Protein AF-A0A951XZI3-F1 (afdb_monomer)

pLDDT: mean 74.07, std 14.9, range [40.25, 94.81]

Structure (mmCIF, N/CA/C/O backbone):
data_AF-A0A951XZI3-F1
#
_entry.id   AF-A0A951XZI3-F1
#
loop_
_atom_site.group_PDB
_atom_site.id
_atom_site.type_symbol
_atom_site.label_atom_id
_atom_site.label_alt_id
_atom_site.label_comp_id
_atom_site.label_asym_id
_atom_site.label_entity_id
_atom_site.label_seq_id
_atom_site.pdbx_PDB_ins_code
_atom_site.Cartn_x
_atom_site.Cartn_y
_atom_site.Cartn_z
_atom_site.occupancy
_atom_site.B_iso_or_equiv
_atom_site.auth_seq_id
_atom_site.auth_comp_id
_atom_site.auth_asym_id
_atom_site.auth_atom_id
_atom_site.pdbx_PDB_model_num
ATOM 1 N N . MET A 1 1 ? -1.308 -2.826 19.593 1.00 83.50 1 MET A N 1
ATOM 2 C CA . MET A 1 1 ? -2.013 -2.756 18.298 1.00 83.50 1 MET A CA 1
ATOM 3 C C . MET A 1 1 ? -1.359 -3.726 17.324 1.00 83.50 1 MET A C 1
ATOM 5 O O . MET A 1 1 ? -0.269 -4.219 17.604 1.00 83.50 1 MET A O 1
ATOM 9 N N . ARG A 1 2 ? -2.000 -4.007 16.196 1.00 86.62 2 ARG A N 1
ATOM 10 C CA . ARG A 1 2 ? -1.452 -4.757 15.066 1.00 86.62 2 ARG A CA 1
ATOM 11 C C . ARG A 1 2 ? -1.590 -3.899 13.815 1.00 86.62 2 ARG A C 1
ATOM 13 O O . ARG A 1 2 ? -2.646 -3.313 13.591 1.00 86.62 2 ARG A O 1
ATOM 20 N N . LEU A 1 3 ? -0.512 -3.804 13.051 1.00 86.88 3 LEU A N 1
ATOM 21 C CA . LEU A 1 3 ? -0.461 -3.132 11.763 1.00 86.88 3 LEU A CA 1
ATOM 22 C C . LEU A 1 3 ? -0.507 -4.195 10.667 1.00 86.88 3 LEU A C 1
ATOM 24 O O . LEU A 1 3 ? 0.380 -5.046 10.615 1.00 86.88 3 LEU A O 1
ATOM 28 N N . ASP A 1 4 ? -1.498 -4.094 9.790 1.00 91.25 4 ASP A N 1
ATOM 29 C CA . ASP A 1 4 ? -1.592 -4.848 8.544 1.00 91.25 4 ASP A CA 1
ATOM 30 C C . ASP A 1 4 ? -1.542 -3.859 7.373 1.00 91.25 4 ASP A C 1
ATOM 32 O O . ASP A 1 4 ? -2.446 -3.043 7.179 1.00 91.25 4 ASP A O 1
ATOM 36 N N . LEU A 1 5 ? -0.445 -3.897 6.626 1.00 88.94 5 LEU A N 1
ATOM 37 C CA . LEU A 1 5 ? -0.183 -3.045 5.477 1.00 88.9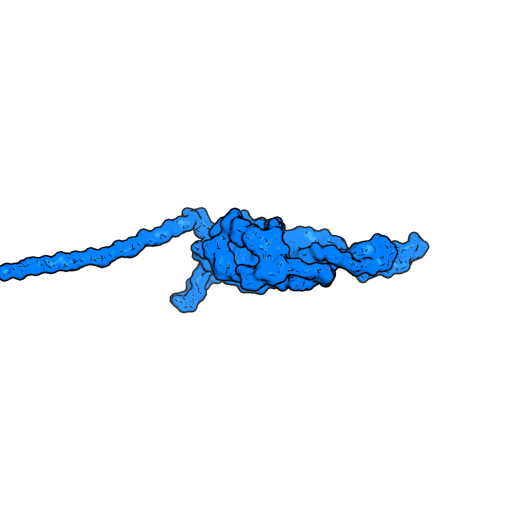4 5 LEU A CA 1
ATOM 38 C C . LEU A 1 5 ? 0.089 -3.911 4.254 1.00 88.94 5 LEU A C 1
ATOM 40 O O . LEU A 1 5 ? 0.842 -4.882 4.312 1.00 88.94 5 LEU A O 1
ATOM 44 N N . SER A 1 6 ? -0.483 -3.525 3.121 1.00 90.81 6 SER A N 1
ATOM 45 C CA . SER A 1 6 ? -0.252 -4.192 1.841 1.00 90.81 6 SER A CA 1
ATOM 46 C C . SER A 1 6 ? -0.161 -3.181 0.712 1.00 90.81 6 SER A C 1
ATOM 48 O O . SER A 1 6 ? -0.929 -2.221 0.686 1.00 90.81 6 SER A O 1
ATOM 50 N N . ILE A 1 7 ? 0.744 -3.417 -0.230 1.00 88.69 7 ILE A N 1
ATOM 51 C CA . ILE A 1 7 ? 0.962 -2.568 -1.400 1.00 88.69 7 ILE A CA 1
ATOM 52 C C . ILE A 1 7 ? 0.811 -3.432 -2.644 1.00 88.69 7 ILE A C 1
ATOM 54 O O . ILE A 1 7 ? 1.526 -4.424 -2.795 1.00 88.69 7 ILE A O 1
ATOM 58 N N . HIS A 1 8 ? -0.088 -3.027 -3.534 1.00 90.50 8 HIS A N 1
ATOM 59 C CA . HIS A 1 8 ? -0.366 -3.700 -4.799 1.00 90.50 8 HIS A CA 1
ATOM 60 C C . HIS A 1 8 ? 0.029 -2.801 -5.966 1.00 90.50 8 HIS A C 1
ATOM 62 O O . HIS A 1 8 ? -0.149 -1.587 -5.890 1.00 90.50 8 HIS A O 1
ATOM 68 N N . SER A 1 9 ? 0.522 -3.391 -7.050 1.00 88.25 9 SER A N 1
ATOM 69 C CA . SER A 1 9 ? 0.521 -2.754 -8.366 1.00 88.25 9 SER A CA 1
ATOM 70 C C . SER A 1 9 ? -0.677 -3.243 -9.164 1.00 88.25 9 SER A C 1
ATOM 72 O O . SER A 1 9 ? -0.929 -4.448 -9.208 1.00 88.25 9 SER A O 1
ATOM 74 N N . VAL A 1 10 ? -1.364 -2.322 -9.827 1.00 90.75 10 VAL A N 1
ATOM 75 C CA . VAL A 1 10 ? -2.480 -2.612 -10.724 1.00 90.75 10 VAL A CA 1
ATOM 76 C C . VAL A 1 10 ? -2.173 -2.016 -12.085 1.00 90.75 10 VAL A C 1
ATOM 78 O O . VAL A 1 10 ? -2.014 -0.804 -12.214 1.00 90.75 10 VAL A O 1
ATOM 81 N N . GLU A 1 11 ? -2.088 -2.866 -13.098 1.00 89.94 11 GLU A N 1
ATOM 82 C CA . GLU A 1 11 ? -2.019 -2.445 -14.492 1.00 89.94 11 GLU A CA 1
ATOM 83 C C . GLU A 1 11 ? -3.424 -2.072 -14.965 1.00 89.94 11 GLU A C 1
ATOM 85 O O . GLU A 1 11 ? -4.311 -2.920 -15.069 1.00 89.94 11 GLU A O 1
ATOM 90 N N . LEU A 1 12 ? -3.632 -0.785 -15.220 1.00 87.62 12 LEU A N 1
ATOM 91 C CA . LEU A 1 12 ? -4.909 -0.196 -15.584 1.00 87.62 12 LEU A CA 1
ATOM 92 C C . LEU A 1 12 ? -4.978 0.054 -17.088 1.00 87.62 12 LEU A C 1
ATOM 94 O O . LEU A 1 12 ? -4.082 0.658 -17.680 1.00 87.62 12 LEU A O 1
ATOM 98 N N . SER A 1 13 ? -6.105 -0.340 -17.679 1.00 84.75 13 SER A N 1
ATOM 99 C CA . SER A 1 13 ? -6.508 0.167 -18.991 1.00 84.75 13 SER A CA 1
ATOM 100 C C . SER A 1 13 ? -6.863 1.661 -18.901 1.00 84.75 13 SER A C 1
ATOM 102 O O . SER A 1 13 ? -7.256 2.117 -17.819 1.00 84.75 13 SER A O 1
ATOM 104 N N . PRO A 1 14 ? -6.822 2.423 -20.010 1.00 80.44 14 PRO A N 1
ATOM 105 C CA . PRO A 1 14 ? -7.218 3.833 -20.012 1.00 80.44 14 PRO A CA 1
ATOM 106 C C . PRO A 1 14 ? -8.625 4.068 -19.441 1.00 80.44 14 PRO A C 1
ATOM 108 O O . PRO A 1 14 ? -8.852 5.028 -18.708 1.00 80.44 14 PRO A O 1
ATOM 111 N N . GLU A 1 15 ? -9.563 3.155 -19.708 1.00 82.94 15 GLU A N 1
ATOM 112 C CA . GLU A 1 15 ? -10.936 3.227 -19.196 1.00 82.94 15 GLU A CA 1
ATOM 113 C C . GLU A 1 15 ? -11.032 2.952 -17.689 1.00 82.94 15 GLU A C 1
ATOM 115 O O . GLU A 1 15 ? -11.924 3.469 -17.013 1.00 82.94 15 GLU A O 1
ATOM 120 N N . SER A 1 16 ? -10.134 2.125 -17.149 1.00 86.25 16 SER A N 1
ATOM 121 C CA . SER A 1 16 ? -10.102 1.767 -15.726 1.00 86.25 16 SER A CA 1
ATOM 122 C C . SER A 1 16 ? -9.493 2.861 -14.854 1.00 86.25 16 SER A C 1
ATOM 124 O O . SER A 1 16 ? -9.834 2.948 -13.676 1.00 86.25 16 SER A O 1
ATOM 126 N N . VAL A 1 17 ? -8.631 3.719 -15.414 1.00 83.88 17 VAL A N 1
ATOM 127 C CA . VAL A 1 17 ? -8.022 4.845 -14.680 1.00 83.88 17 VAL A CA 1
ATOM 128 C C . VAL A 1 17 ? -9.086 5.786 -14.116 1.00 83.88 17 VAL A C 1
ATOM 130 O O . VAL A 1 17 ? -8.930 6.282 -13.010 1.00 83.88 17 VAL A O 1
ATOM 133 N N . LEU A 1 18 ? -10.198 5.987 -14.826 1.00 84.69 18 LEU A N 1
ATOM 134 C CA . LEU A 1 18 ? -11.298 6.838 -14.356 1.00 84.69 18 LEU A CA 1
ATOM 135 C C . LEU A 1 18 ? -12.205 6.152 -13.322 1.00 84.69 18 LEU A C 1
ATOM 137 O O . LEU A 1 18 ? -13.042 6.812 -12.712 1.00 84.69 18 LEU A O 1
ATOM 141 N N . LYS A 1 19 ? -12.073 4.832 -13.148 1.00 87.62 19 LYS A N 1
ATOM 142 C CA . LYS A 1 19 ? -12.898 4.021 -12.237 1.00 87.62 19 LYS A CA 1
ATOM 143 C C . LYS A 1 19 ? -12.218 3.774 -10.893 1.00 87.62 19 LYS A C 1
ATOM 145 O O . LYS A 1 19 ? -12.872 3.282 -9.976 1.00 87.62 19 LYS A O 1
ATOM 150 N N . ILE A 1 20 ? -10.916 4.048 -10.781 1.00 88.00 20 ILE A N 1
ATOM 151 C CA . ILE A 1 20 ? -10.189 3.847 -9.532 1.00 88.00 20 ILE A CA 1
ATOM 152 C C . ILE A 1 20 ? -10.558 4.956 -8.542 1.00 88.00 20 ILE A C 1
ATOM 154 O O . ILE A 1 20 ? -10.375 6.140 -8.812 1.00 88.00 20 ILE A O 1
ATOM 158 N N . ASP A 1 21 ? -11.091 4.561 -7.391 1.00 90.62 21 ASP A N 1
ATOM 159 C CA . ASP A 1 21 ? -11.571 5.478 -6.363 1.00 90.62 21 ASP A CA 1
ATOM 160 C C . ASP A 1 21 ? -11.124 4.999 -4.977 1.00 90.62 21 ASP A C 1
ATOM 162 O O . ASP A 1 21 ? -11.389 3.862 -4.577 1.00 90.62 21 ASP A O 1
ATOM 166 N N . ALA A 1 22 ? -10.423 5.866 -4.244 1.00 89.06 22 ALA A N 1
ATOM 167 C CA . ALA A 1 22 ? -9.868 5.526 -2.937 1.00 8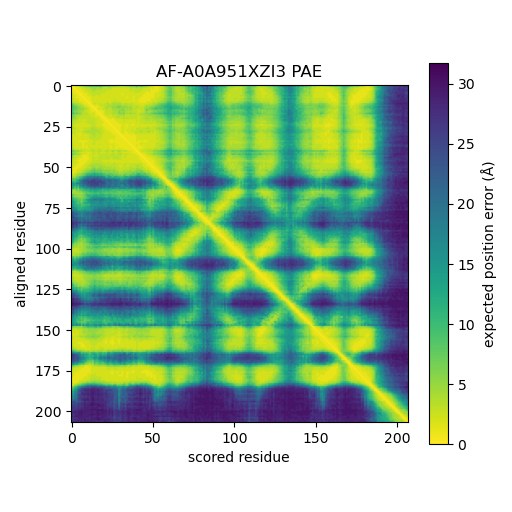9.06 22 ALA A CA 1
ATOM 168 C C . ALA A 1 22 ? -10.966 5.250 -1.904 1.00 89.06 22 ALA A C 1
ATOM 170 O O . ALA A 1 22 ? -10.780 4.387 -1.045 1.00 89.06 22 ALA A O 1
ATOM 171 N N . GLU A 1 23 ? -12.102 5.946 -1.982 1.00 91.25 23 GLU A N 1
ATOM 172 C CA . GLU A 1 23 ? -13.206 5.786 -1.034 1.00 91.25 23 GLU A CA 1
ATOM 173 C C . GLU A 1 23 ? -13.888 4.421 -1.211 1.00 91.25 23 GLU A C 1
ATOM 175 O O . GLU A 1 23 ? -13.987 3.638 -0.260 1.00 91.25 23 GLU A O 1
ATOM 180 N N . SER A 1 24 ? -14.240 4.076 -2.450 1.00 91.94 24 SER A N 1
ATOM 181 C CA . SER A 1 24 ? -14.813 2.776 -2.812 1.00 91.94 24 SER A CA 1
ATOM 182 C C . SER A 1 24 ? -13.878 1.610 -2.484 1.00 91.94 24 SER A C 1
ATOM 184 O O . SER A 1 24 ? -14.330 0.571 -1.995 1.00 91.94 24 SER A O 1
ATOM 186 N N . LEU A 1 25 ? -12.569 1.767 -2.723 1.00 92.94 25 LEU A N 1
ATOM 187 C CA . LEU A 1 25 ? -11.578 0.758 -2.344 1.00 92.94 25 LEU A CA 1
ATOM 188 C C . LEU A 1 25 ? -11.440 0.648 -0.823 1.00 92.94 25 LEU A C 1
ATOM 190 O O . LEU A 1 25 ? -11.371 -0.464 -0.303 1.00 92.94 25 LEU A O 1
ATOM 194 N N . THR A 1 26 ? -11.465 1.771 -0.099 1.00 92.88 26 THR A N 1
ATOM 195 C CA . THR A 1 26 ? -11.396 1.782 1.369 1.00 92.88 26 THR A CA 1
ATOM 196 C C . THR A 1 26 ? -12.540 0.970 1.976 1.00 92.88 26 THR A C 1
ATOM 198 O O . THR A 1 26 ? -12.298 0.118 2.835 1.00 92.88 26 THR A O 1
ATOM 201 N N . ALA A 1 27 ? -13.763 1.124 1.460 1.00 92.31 27 ALA A N 1
ATOM 202 C CA . ALA A 1 27 ? -14.930 0.363 1.909 1.00 92.31 27 ALA A CA 1
ATOM 203 C C . ALA A 1 27 ? -14.796 -1.165 1.722 1.00 92.31 27 ALA A C 1
ATOM 205 O O . ALA A 1 27 ? -15.476 -1.929 2.407 1.00 92.31 27 ALA A O 1
ATOM 206 N N . ARG A 1 28 ? -13.913 -1.620 0.822 1.00 92.12 28 ARG A N 1
ATOM 207 C CA . ARG A 1 28 ? -13.678 -3.034 0.479 1.00 92.12 28 ARG A CA 1
ATOM 208 C C . ARG A 1 28 ? -12.244 -3.473 0.777 1.00 92.12 28 ARG A C 1
ATOM 210 O O . ARG A 1 28 ? -11.658 -4.246 0.028 1.00 92.12 28 ARG A O 1
ATOM 217 N N . SER A 1 29 ? -11.660 -2.947 1.850 1.00 92.94 29 SER A N 1
ATOM 218 C CA . SER A 1 29 ? -10.253 -3.180 2.187 1.00 92.94 29 SER A CA 1
ATOM 219 C C . SER A 1 29 ? -10.048 -3.613 3.636 1.00 92.94 29 SER A C 1
ATOM 221 O O . SER A 1 29 ? -8.994 -3.361 4.219 1.00 92.94 29 SER A O 1
ATOM 223 N N . TRP A 1 30 ? -11.014 -4.301 4.252 1.00 92.25 30 TRP A N 1
ATOM 224 C CA . TRP A 1 30 ? -10.805 -4.833 5.602 1.00 92.25 30 TRP A CA 1
ATOM 225 C C . TRP A 1 30 ? -9.799 -5.970 5.622 1.00 92.25 30 TRP A C 1
ATOM 227 O O . TRP A 1 30 ? -9.019 -6.080 6.568 1.00 92.25 30 TRP A O 1
ATOM 237 N N . THR A 1 31 ? -9.742 -6.756 4.551 1.00 92.25 31 THR A N 1
ATOM 238 C CA . THR A 1 31 ? -8.728 -7.793 4.349 1.00 92.25 31 THR A CA 1
ATOM 239 C C . THR A 1 31 ? -7.991 -7.588 3.029 1.00 92.25 31 THR A C 1
ATOM 241 O O . THR A 1 31 ? -8.475 -6.902 2.130 1.00 92.25 31 THR A O 1
ATOM 244 N N . VAL A 1 32 ? -6.810 -8.200 2.901 1.00 91.56 32 VAL A N 1
ATOM 245 C CA . VAL A 1 32 ? -6.068 -8.218 1.627 1.00 91.56 32 VAL A CA 1
ATOM 246 C C . VAL A 1 32 ? -6.902 -8.885 0.529 1.00 91.56 32 VAL A C 1
ATOM 248 O O . VAL A 1 32 ? -6.996 -8.348 -0.562 1.00 91.56 32 VAL A O 1
ATOM 251 N N . ALA A 1 33 ? -7.590 -9.987 0.844 1.00 92.81 33 ALA A N 1
ATOM 252 C CA . ALA A 1 33 ? -8.415 -10.713 -0.122 1.00 92.81 33 ALA A CA 1
ATOM 253 C C . ALA A 1 33 ? -9.610 -9.889 -0.640 1.00 92.81 33 ALA A C 1
ATOM 255 O O . ALA A 1 33 ? -9.956 -9.972 -1.817 1.00 92.81 33 ALA A O 1
ATOM 256 N N . GLU A 1 34 ? -10.242 -9.083 0.218 1.00 94.12 34 GLU A N 1
ATOM 257 C CA . GLU A 1 34 ? -11.307 -8.165 -0.210 1.00 94.12 34 GLU A CA 1
ATOM 258 C C . GLU A 1 34 ? -10.782 -7.077 -1.143 1.00 94.12 34 GLU A C 1
ATOM 260 O O . GLU A 1 34 ? -11.426 -6.777 -2.153 1.00 94.12 34 GLU A O 1
ATOM 265 N N . LEU A 1 35 ? -9.603 -6.531 -0.826 1.00 94.81 35 LEU A N 1
ATOM 266 C CA . LEU A 1 35 ? -8.955 -5.537 -1.667 1.00 94.81 35 LEU A CA 1
ATOM 267 C C . LEU A 1 35 ? -8.562 -6.145 -3.016 1.00 94.81 35 LEU A C 1
ATOM 269 O O . LEU A 1 35 ? -8.889 -5.563 -4.044 1.00 94.81 35 LEU A O 1
ATOM 273 N N . ASP A 1 36 ? -7.947 -7.329 -3.032 1.00 94.12 36 ASP A N 1
ATOM 274 C CA . ASP A 1 36 ? -7.605 -8.055 -4.262 1.00 94.12 36 ASP A CA 1
ATOM 275 C C . ASP A 1 36 ? -8.840 -8.258 -5.147 1.00 94.12 36 ASP A C 1
ATOM 277 O O . ASP A 1 36 ? -8.810 -7.982 -6.347 1.00 94.12 36 ASP A O 1
ATOM 281 N N . ALA A 1 37 ? -9.966 -8.665 -4.554 1.00 93.81 37 ALA A N 1
ATOM 282 C CA . ALA A 1 37 ? -11.224 -8.825 -5.277 1.00 93.81 37 ALA A CA 1
ATOM 283 C C . ALA A 1 37 ? -11.784 -7.494 -5.813 1.00 93.81 37 ALA A C 1
ATOM 285 O O . ALA A 1 37 ? -12.451 -7.480 -6.850 1.00 93.81 37 ALA A O 1
ATOM 286 N N . ALA A 1 38 ? -11.548 -6.375 -5.124 1.00 93.00 38 ALA A N 1
ATOM 287 C CA . ALA A 1 38 ? -11.924 -5.049 -5.607 1.00 93.00 38 ALA A CA 1
ATOM 288 C C . ALA A 1 38 ? -11.015 -4.576 -6.758 1.00 93.00 38 ALA A C 1
ATOM 290 O O . ALA A 1 38 ? -11.513 -4.005 -7.729 1.00 93.00 38 ALA A O 1
ATOM 291 N N . LEU A 1 39 ? -9.710 -4.856 -6.686 1.00 94.19 39 LEU A N 1
ATOM 292 C CA . LEU A 1 39 ? -8.719 -4.467 -7.696 1.00 94.19 39 LEU A CA 1
ATOM 293 C C . LEU A 1 39 ? -8.785 -5.326 -8.966 1.00 94.19 39 LEU A C 1
ATOM 295 O O . LEU A 1 39 ? -8.587 -4.803 -10.062 1.00 94.19 39 LEU A O 1
ATOM 299 N N . ALA A 1 40 ? -9.150 -6.605 -8.850 1.00 90.62 40 ALA A N 1
ATOM 300 C CA . ALA A 1 40 ? -9.293 -7.515 -9.988 1.00 90.62 40 ALA A CA 1
ATOM 301 C C . ALA A 1 40 ? -10.310 -7.026 -11.039 1.00 90.62 40 ALA A C 1
ATOM 303 O O . ALA A 1 40 ? -10.186 -7.350 -12.217 1.00 90.62 40 ALA A O 1
ATOM 304 N N . GLY A 1 41 ? -11.303 -6.222 -10.635 1.00 86.44 41 GLY A N 1
ATOM 305 C CA . GLY A 1 41 ? -12.263 -5.601 -11.553 1.00 86.44 41 GLY A CA 1
ATOM 306 C C . GLY A 1 41 ? -11.713 -4.401 -12.335 1.00 86.44 41 GLY A C 1
ATOM 307 O O . GLY A 1 41 ? -12.366 -3.931 -13.265 1.00 86.44 41 GLY A O 1
ATOM 308 N N . LEU A 1 42 ? -10.537 -3.891 -11.961 1.00 89.88 42 LEU A N 1
ATOM 309 C CA . LEU A 1 42 ? -9.908 -2.716 -12.568 1.00 89.88 42 LEU A CA 1
ATOM 310 C C . LEU A 1 42 ? -8.790 -3.096 -13.544 1.00 89.88 42 LEU A C 1
ATOM 312 O O . LEU A 1 42 ? -8.602 -2.401 -14.546 1.00 89.88 42 LEU A O 1
ATOM 316 N N . GLY A 1 43 ? -8.071 -4.189 -13.277 1.00 88.88 43 GLY A N 1
ATOM 317 C CA . GLY A 1 43 ? -6.976 -4.648 -14.124 1.00 88.88 43 GLY A CA 1
ATOM 318 C C . GLY A 1 43 ? -6.131 -5.767 -13.515 1.00 88.88 43 GLY A C 1
ATOM 319 O O . GLY A 1 43 ? -6.503 -6.383 -12.513 1.00 88.88 43 GLY A O 1
ATOM 320 N N . SER A 1 44 ? -4.980 -6.038 -14.138 1.00 90.25 44 SER A N 1
ATOM 321 C CA . SER A 1 44 ? -4.045 -7.064 -13.660 1.00 90.25 44 SER A CA 1
ATOM 322 C C . SER A 1 44 ? -3.385 -6.592 -12.368 1.00 90.25 44 SER A C 1
ATOM 324 O O . SER A 1 44 ? -2.764 -5.530 -12.341 1.00 90.25 44 SER A O 1
ATOM 326 N N . THR A 1 45 ? -3.545 -7.357 -11.290 1.00 91.75 45 THR A N 1
ATOM 327 C CA . THR A 1 45 ? -3.113 -6.968 -9.942 1.00 91.75 45 THR A CA 1
ATOM 328 C C . THR A 1 45 ? -1.988 -7.875 -9.456 1.00 91.75 45 THR A C 1
ATOM 330 O O . THR A 1 45 ? -2.053 -9.093 -9.616 1.00 91.75 45 THR A O 1
ATOM 333 N N . ALA A 1 46 ? -0.973 -7.287 -8.822 1.00 89.12 46 ALA A N 1
ATOM 334 C CA . ALA A 1 46 ? 0.098 -8.013 -8.149 1.00 89.12 46 ALA A CA 1
ATOM 335 C C . ALA A 1 46 ? 0.374 -7.419 -6.761 1.00 89.12 46 ALA A C 1
ATOM 337 O O . ALA A 1 46 ? 0.587 -6.214 -6.620 1.00 89.12 46 ALA A O 1
ATOM 338 N N . LEU A 1 47 ? 0.407 -8.273 -5.734 1.00 88.94 47 LEU A N 1
ATOM 339 C CA . LEU A 1 47 ? 0.858 -7.904 -4.393 1.00 88.94 47 LEU A CA 1
ATOM 340 C C . LEU A 1 47 ? 2.382 -7.741 -4.406 1.00 88.94 47 LEU A C 1
ATOM 342 O O . LEU A 1 47 ? 3.115 -8.701 -4.638 1.00 88.94 47 LEU A O 1
ATOM 346 N N . LEU A 1 48 ? 2.855 -6.527 -4.133 1.00 83.00 48 LEU A N 1
ATOM 347 C CA . LEU A 1 48 ? 4.281 -6.213 -4.095 1.00 83.00 48 LEU A CA 1
ATOM 348 C C . LEU A 1 48 ? 4.863 -6.416 -2.698 1.00 83.00 48 LEU A C 1
ATOM 350 O O . LEU A 1 48 ? 5.933 -7.000 -2.541 1.00 83.00 48 LEU A O 1
ATOM 354 N N . TYR A 1 49 ? 4.157 -5.918 -1.681 1.00 81.88 49 TYR A N 1
ATOM 355 C CA . TYR A 1 49 ? 4.645 -5.913 -0.306 1.00 81.88 49 TYR A CA 1
ATOM 356 C C . TYR A 1 49 ? 3.514 -6.138 0.681 1.00 81.88 49 TYR A C 1
ATOM 358 O O . TYR A 1 49 ? 2.419 -5.602 0.515 1.00 81.88 49 TYR A O 1
ATOM 366 N N . ARG A 1 50 ? 3.811 -6.880 1.749 1.00 87.19 50 ARG A N 1
ATOM 367 C CA . ARG A 1 50 ? 2.918 -7.062 2.889 1.00 87.19 50 ARG A CA 1
ATOM 368 C C . ARG A 1 50 ? 3.699 -6.961 4.191 1.00 87.19 50 ARG A C 1
ATOM 370 O O . ARG A 1 50 ? 4.774 -7.540 4.327 1.00 87.19 50 ARG A O 1
ATOM 377 N N . VAL A 1 51 ? 3.132 -6.236 5.139 1.00 84.12 51 VAL A N 1
ATOM 378 C CA . VAL A 1 51 ? 3.630 -6.065 6.496 1.00 84.12 51 VAL A CA 1
ATOM 379 C C . VAL A 1 51 ? 2.506 -6.438 7.434 1.00 84.12 51 VAL A C 1
ATOM 381 O O . VAL A 1 51 ? 1.431 -5.858 7.372 1.00 84.12 51 VAL A O 1
ATOM 384 N N . ASP A 1 52 ? 2.769 -7.389 8.313 1.00 87.44 52 ASP A N 1
ATOM 385 C CA . ASP A 1 52 ? 1.826 -7.809 9.334 1.00 87.44 52 ASP A CA 1
ATOM 386 C C . ASP A 1 52 ? 2.596 -7.964 10.643 1.00 87.44 52 ASP A C 1
ATOM 388 O O . ASP A 1 52 ? 3.318 -8.944 10.839 1.00 87.44 52 ASP A O 1
ATOM 392 N N . GLN A 1 53 ? 2.541 -6.937 11.490 1.00 82.50 53 GLN A N 1
ATOM 393 C CA . GLN A 1 53 ? 3.365 -6.888 12.694 1.00 82.50 53 GLN A CA 1
ATOM 394 C C . GLN A 1 53 ? 2.658 -6.215 13.873 1.00 82.50 53 GLN A C 1
ATOM 396 O O . GLN A 1 53 ? 1.836 -5.310 13.687 1.00 82.50 53 GLN A O 1
ATOM 401 N N . PRO A 1 54 ? 2.979 -6.623 15.113 1.00 81.06 54 PRO A N 1
ATOM 402 C CA . PRO A 1 54 ? 2.530 -5.899 16.290 1.00 81.06 54 PRO A CA 1
ATOM 403 C C . PRO A 1 54 ? 3.099 -4.476 16.283 1.00 81.06 54 PRO A C 1
ATOM 405 O O . PRO A 1 54 ? 4.280 -4.257 16.022 1.00 81.06 54 PRO A O 1
ATOM 408 N N . LEU A 1 55 ? 2.247 -3.507 16.606 1.00 76.75 55 LEU A N 1
ATOM 409 C CA . LEU A 1 55 ? 2.589 -2.097 16.719 1.00 76.75 55 LEU A CA 1
ATOM 410 C C . LEU A 1 55 ? 2.339 -1.628 18.155 1.00 76.75 55 LEU A C 1
ATOM 412 O O . LEU A 1 55 ? 1.236 -1.771 18.698 1.00 76.75 55 LEU A O 1
ATOM 416 N N . GLN A 1 56 ? 3.372 -1.060 18.771 1.00 72.56 56 GLN A N 1
ATOM 417 C CA . GLN A 1 56 ? 3.265 -0.386 20.062 1.00 72.56 56 GLN A CA 1
ATOM 418 C C . GLN A 1 56 ? 3.126 1.117 19.820 1.00 72.56 56 GLN A C 1
ATOM 420 O O . GLN A 1 56 ? 4.099 1.785 19.477 1.00 72.56 56 GLN A O 1
ATOM 425 N N . LEU A 1 57 ? 1.914 1.642 19.997 1.00 69.44 57 LEU A N 1
ATOM 426 C CA . LEU A 1 57 ? 1.673 3.081 20.053 1.00 69.44 57 LEU A CA 1
ATOM 427 C C . LEU A 1 57 ? 1.964 3.517 21.496 1.00 69.44 57 LEU A C 1
ATOM 429 O O . LEU A 1 57 ? 1.108 3.398 22.366 1.00 69.44 57 LEU A O 1
ATOM 433 N N . VAL A 1 58 ? 3.201 3.913 21.792 1.00 64.62 58 VAL A N 1
ATOM 434 C CA . VAL A 1 58 ? 3.540 4.490 23.103 1.00 64.62 58 VAL A CA 1
ATOM 435 C C . VAL A 1 58 ? 3.478 6.001 22.962 1.00 64.62 58 VAL A C 1
ATOM 437 O O . VAL A 1 58 ? 4.247 6.555 22.187 1.00 64.62 58 VAL A O 1
ATOM 440 N N . GLY A 1 59 ? 2.569 6.654 23.684 1.00 54.78 59 GLY A N 1
ATOM 441 C CA . GLY A 1 59 ? 2.499 8.111 23.746 1.00 54.78 59 GLY A CA 1
ATOM 442 C C . GLY A 1 59 ? 3.500 8.703 24.721 1.00 54.78 59 GLY A C 1
ATOM 443 O O . GLY A 1 59 ? 3.532 8.309 25.883 1.00 54.78 59 GLY A O 1
ATOM 444 N N . GLY A 1 60 ? 4.305 9.658 24.255 1.00 55.09 60 GLY A N 1
ATOM 445 C CA . GLY A 1 60 ? 5.217 10.443 25.088 1.00 55.09 60 GLY A CA 1
ATOM 446 C C . GLY A 1 60 ? 6.554 10.743 24.402 1.00 55.09 60 GLY A C 1
ATOM 447 O O . GLY A 1 60 ? 6.778 10.317 23.266 1.00 55.09 60 GLY A O 1
ATOM 448 N N . PRO A 1 61 ? 7.470 11.467 25.073 1.00 43.81 61 PRO A N 1
ATOM 449 C CA . PRO A 1 61 ? 8.854 11.616 24.626 1.00 43.81 61 PRO A CA 1
ATOM 450 C C . PRO A 1 61 ? 9.518 10.228 24.592 1.00 43.81 61 PRO A C 1
ATOM 452 O O . PRO A 1 61 ? 9.957 9.704 25.611 1.00 43.81 61 PRO A O 1
ATOM 455 N N . GLY A 1 62 ? 9.496 9.592 23.419 1.00 49.09 62 GLY A N 1
ATOM 456 C CA . GLY A 1 62 ? 9.811 8.171 23.242 1.00 49.09 62 GLY A CA 1
ATOM 457 C C . GLY A 1 62 ? 8.890 7.421 22.272 1.00 49.09 62 GLY A C 1
ATOM 458 O O . GLY A 1 62 ? 9.157 6.245 22.013 1.00 49.09 62 GLY A O 1
ATOM 459 N N . SER A 1 63 ? 7.851 8.072 21.719 1.00 60.06 63 SER A N 1
ATOM 460 C CA . SER A 1 63 ? 7.039 7.536 20.615 1.00 60.06 63 SER A CA 1
ATOM 461 C C . SER A 1 63 ? 7.939 6.947 19.534 1.00 60.06 63 SER A C 1
ATOM 463 O O . SER A 1 63 ? 8.704 7.658 18.878 1.00 60.06 63 SER A O 1
ATOM 465 N N . ARG A 1 64 ? 7.870 5.625 19.359 1.00 65.19 64 ARG A N 1
ATOM 466 C CA . ARG A 1 64 ? 8.694 4.928 18.376 1.00 65.19 64 ARG A CA 1
ATOM 467 C C . ARG A 1 64 ? 8.047 5.045 17.009 1.00 65.19 64 ARG A C 1
ATOM 469 O O . ARG A 1 64 ? 6.995 4.467 16.757 1.00 65.19 64 ARG A O 1
ATOM 476 N N . VAL A 1 65 ? 8.718 5.773 16.129 1.00 74.06 65 VAL A N 1
ATOM 477 C CA . VAL A 1 65 ? 8.467 5.707 14.695 1.00 74.06 65 VAL A CA 1
ATOM 478 C C . VAL A 1 65 ? 8.885 4.321 14.212 1.00 74.06 65 VAL A C 1
ATOM 480 O O . VAL A 1 65 ? 10.029 3.901 14.406 1.00 74.06 65 VAL A O 1
ATOM 483 N N . LEU A 1 66 ? 7.956 3.597 13.599 1.00 77.00 66 LEU A N 1
ATOM 484 C CA . LEU A 1 66 ? 8.253 2.336 12.939 1.00 77.00 66 LEU A CA 1
ATOM 485 C C . LEU A 1 66 ? 8.809 2.647 11.551 1.00 77.00 66 LEU A C 1
ATOM 487 O O . LEU A 1 66 ? 8.084 3.125 10.683 1.00 77.00 66 LEU A O 1
ATOM 491 N N . ASN A 1 67 ? 10.086 2.349 11.334 1.00 79.88 67 ASN A N 1
ATOM 492 C CA . ASN A 1 67 ? 10.682 2.451 10.009 1.00 79.88 67 ASN A CA 1
ATOM 493 C C . ASN A 1 67 ? 10.366 1.182 9.214 1.00 79.88 67 ASN A C 1
ATOM 495 O O . ASN A 1 67 ? 10.762 0.081 9.599 1.00 79.88 67 ASN A O 1
ATOM 499 N N . VAL A 1 68 ? 9.660 1.340 8.099 1.00 74.00 68 VAL A N 1
ATOM 500 C CA . VAL A 1 68 ? 9.416 0.268 7.135 1.00 74.00 68 VAL A CA 1
ATOM 501 C C . VAL A 1 68 ? 10.510 0.340 6.086 1.00 74.00 68 VAL A C 1
ATOM 503 O O . VAL A 1 68 ? 10.812 1.402 5.547 1.00 74.00 68 VAL A O 1
ATOM 506 N N . SER A 1 69 ? 11.154 -0.788 5.818 1.00 77.69 69 SER A N 1
ATOM 507 C CA . SER A 1 69 ? 12.234 -0.839 4.847 1.00 77.69 69 SER A CA 1
ATOM 508 C C . SER A 1 69 ? 12.298 -2.224 4.227 1.00 77.69 69 SER A C 1
ATOM 510 O O . SER A 1 69 ? 12.913 -3.136 4.774 1.00 77.69 69 SER A O 1
ATOM 512 N N . ILE A 1 70 ? 11.635 -2.384 3.089 1.00 69.69 70 ILE A N 1
ATOM 513 C CA . ILE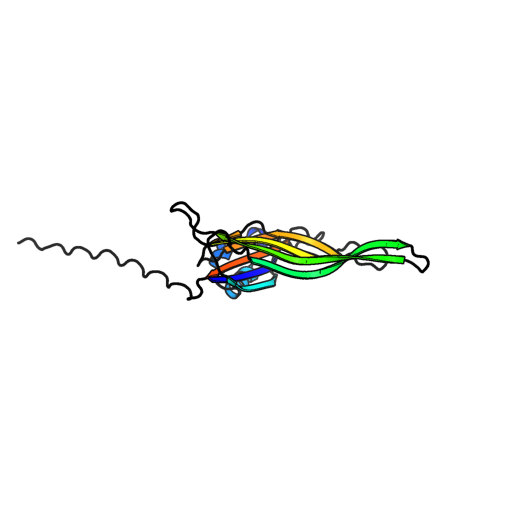 A 1 70 ? 11.484 -3.651 2.380 1.00 69.69 70 ILE A CA 1
ATOM 514 C C . ILE A 1 70 ? 11.934 -3.421 0.953 1.00 69.69 70 ILE A C 1
ATOM 516 O O . ILE A 1 70 ? 11.407 -2.559 0.270 1.00 69.69 70 ILE A O 1
ATOM 520 N N . GLY A 1 71 ? 12.932 -4.158 0.495 1.00 70.81 71 GLY A N 1
ATOM 521 C CA . GLY A 1 71 ? 13.463 -3.940 -0.838 1.00 70.81 71 GLY A CA 1
ATOM 522 C C . GLY A 1 71 ? 14.786 -4.641 -1.047 1.00 70.81 71 GLY A C 1
ATOM 523 O O . GLY A 1 71 ? 15.358 -5.202 -0.113 1.00 70.81 71 GLY A O 1
ATOM 524 N N . SER A 1 72 ? 15.272 -4.567 -2.275 1.00 62.09 72 SER A N 1
ATOM 525 C CA . SER A 1 72 ? 16.541 -5.140 -2.703 1.00 62.09 72 SER A CA 1
ATOM 526 C C . SER A 1 72 ? 17.451 -4.057 -3.262 1.00 62.09 72 SER A C 1
ATOM 528 O O . SER A 1 72 ? 16.999 -3.169 -3.987 1.00 62.09 72 SER A O 1
ATOM 530 N N . ASP A 1 73 ? 18.744 -4.170 -2.981 1.00 69.88 73 ASP A N 1
ATOM 531 C CA . ASP A 1 73 ? 19.760 -3.359 -3.640 1.00 69.88 73 ASP A CA 1
ATOM 532 C C . ASP A 1 73 ? 19.920 -3.827 -5.080 1.00 69.88 73 ASP A C 1
ATOM 534 O O . ASP A 1 73 ? 20.436 -4.916 -5.347 1.00 69.88 73 ASP A O 1
ATOM 538 N N . VAL A 1 74 ? 19.469 -3.004 -6.019 1.00 65.06 74 VAL A N 1
ATOM 539 C CA . VAL A 1 74 ? 19.528 -3.338 -7.435 1.00 65.06 74 VAL A CA 1
ATOM 540 C C . VAL A 1 74 ? 20.674 -2.589 -8.095 1.00 65.06 74 VAL A C 1
ATOM 542 O O . VAL A 1 74 ? 20.769 -1.363 -7.973 1.00 65.06 74 VAL A O 1
ATOM 545 N N . PRO A 1 75 ? 21.568 -3.314 -8.792 1.00 60.53 75 PRO A N 1
ATOM 546 C CA . PRO A 1 75 ? 22.645 -2.687 -9.528 1.00 60.53 75 PRO A CA 1
ATOM 547 C C . PRO A 1 75 ? 22.099 -1.928 -10.741 1.00 60.53 75 PRO A C 1
ATOM 549 O O . PRO A 1 75 ? 21.246 -2.431 -11.475 1.00 60.53 75 PRO A O 1
ATOM 552 N N . PHE A 1 76 ? 22.638 -0.739 -10.982 1.00 63.84 76 PHE A N 1
ATOM 553 C CA . PHE A 1 76 ? 22.429 0.043 -12.193 1.00 63.84 76 PHE A CA 1
ATOM 554 C C . PHE A 1 76 ? 23.767 0.599 -12.690 1.00 63.84 76 PHE A C 1
ATOM 556 O O . PHE A 1 76 ? 24.696 0.843 -11.915 1.00 63.84 76 PHE A O 1
ATOM 563 N N . VAL A 1 77 ? 23.885 0.751 -14.006 1.00 64.06 77 VAL A N 1
ATOM 564 C CA . VAL A 1 77 ? 25.108 1.239 -14.650 1.00 64.06 77 VAL A CA 1
ATOM 565 C C . VAL A 1 77 ? 25.115 2.762 -14.592 1.00 64.06 77 VAL A C 1
ATOM 567 O O . VAL A 1 77 ? 24.179 3.401 -15.065 1.00 64.06 77 VAL A O 1
ATOM 570 N N . VAL A 1 78 ? 26.169 3.339 -14.016 1.00 70.25 78 VAL A N 1
ATOM 571 C CA . VAL A 1 78 ? 26.337 4.802 -13.890 1.00 70.25 78 VAL A CA 1
ATOM 572 C C . VAL A 1 78 ? 27.281 5.351 -14.955 1.00 70.25 78 VAL A C 1
ATOM 574 O O . VAL A 1 78 ? 27.253 6.536 -15.269 1.00 70.25 78 VAL A O 1
ATOM 577 N N . GLY A 1 79 ? 28.098 4.486 -15.551 1.00 62.38 79 GLY A N 1
ATOM 578 C CA . GLY A 1 79 ? 28.970 4.858 -16.651 1.00 62.38 79 GLY A CA 1
ATOM 579 C C . GLY A 1 79 ? 29.852 3.706 -17.100 1.00 62.38 79 GLY A C 1
ATOM 580 O O . GLY A 1 79 ? 29.958 2.670 -16.441 1.00 62.38 79 GLY A O 1
ATOM 581 N N . THR A 1 80 ? 30.507 3.909 -18.233 1.00 66.75 80 THR A N 1
ATOM 582 C CA . THR A 1 80 ? 31.554 3.023 -18.738 1.00 66.75 80 THR A CA 1
ATOM 583 C C . THR A 1 80 ? 32.844 3.816 -18.830 1.00 66.75 80 THR A C 1
ATOM 585 O O . THR A 1 80 ? 32.884 4.840 -19.509 1.00 66.75 80 THR A O 1
ATOM 588 N N . ASN A 1 81 ? 33.894 3.334 -18.177 1.00 68.56 81 ASN A N 1
ATOM 589 C CA . ASN A 1 81 ? 35.211 3.953 -18.206 1.00 68.56 81 ASN A CA 1
ATOM 590 C C . ASN A 1 81 ? 36.144 3.104 -19.081 1.00 68.56 81 ASN A C 1
ATOM 592 O O . ASN A 1 81 ? 36.210 1.889 -18.886 1.00 68.56 81 ASN A O 1
ATOM 596 N N . PRO A 1 82 ? 36.887 3.693 -20.031 1.00 61.00 82 PRO A N 1
ATOM 597 C CA . PRO A 1 82 ? 37.957 2.981 -20.721 1.00 61.00 82 PRO A CA 1
ATOM 598 C C . PRO A 1 82 ? 39.022 2.526 -19.713 1.00 61.00 82 PRO A C 1
ATOM 600 O O . PRO A 1 82 ? 39.438 3.308 -18.857 1.00 61.00 82 PRO A O 1
ATOM 603 N N . THR A 1 83 ? 39.476 1.278 -19.804 1.00 71.06 83 THR A N 1
ATOM 604 C CA . THR A 1 83 ? 40.575 0.727 -19.000 1.00 71.06 83 THR A CA 1
ATOM 605 C C . THR A 1 83 ? 41.646 0.109 -19.910 1.00 71.06 83 THR A C 1
ATOM 607 O O . THR A 1 83 ? 41.353 -0.268 -21.043 1.00 71.06 83 THR A O 1
ATOM 610 N N . PRO A 1 84 ? 42.901 -0.048 -19.446 1.00 64.31 84 PRO A N 1
ATOM 611 C CA . PRO A 1 84 ? 43.963 -0.662 -20.254 1.00 64.31 84 PRO A CA 1
ATOM 612 C C . PRO A 1 84 ? 43.666 -2.103 -20.708 1.00 64.31 84 PRO A C 1
ATOM 614 O O . PRO A 1 84 ? 44.243 -2.572 -21.683 1.00 64.31 84 PRO A O 1
ATOM 617 N N . SER A 1 85 ? 42.765 -2.802 -20.011 1.00 73.31 85 SER A N 1
ATOM 618 C CA . SER A 1 85 ? 42.303 -4.160 -20.321 1.00 73.31 85 SER A CA 1
ATOM 619 C C . SER A 1 85 ? 40.979 -4.215 -21.102 1.00 73.31 85 SER A C 1
ATOM 621 O O . SER A 1 85 ? 40.495 -5.312 -21.375 1.00 73.31 85 SER A O 1
ATOM 623 N N . GLY A 1 86 ? 40.370 -3.071 -21.448 1.00 75.19 86 GLY A N 1
ATOM 624 C CA . GLY A 1 86 ? 39.088 -3.010 -22.160 1.00 75.19 86 GLY A CA 1
ATOM 625 C C . GLY A 1 86 ? 38.180 -1.864 -21.700 1.00 75.19 86 GLY A C 1
ATOM 626 O O . GLY A 1 86 ? 38.610 -0.726 -21.551 1.00 75.19 86 GLY A O 1
ATOM 627 N N . ARG A 1 87 ? 36.884 -2.136 -21.511 1.00 66.88 87 ARG A N 1
ATOM 628 C CA . ARG A 1 87 ? 35.933 -1.186 -20.906 1.00 66.88 87 ARG A CA 1
ATOM 629 C C . ARG A 1 87 ? 35.571 -1.670 -19.503 1.00 66.88 87 ARG A C 1
ATOM 631 O O . ARG A 1 87 ? 35.084 -2.785 -19.343 1.00 66.88 87 ARG A O 1
ATOM 638 N N . GLY A 1 88 ? 35.783 -0.829 -18.497 1.00 60.38 88 GLY A N 1
ATOM 639 C CA . GLY A 1 88 ? 35.265 -1.022 -17.146 1.00 60.38 88 GLY A CA 1
ATOM 640 C C . GLY A 1 88 ? 33.847 -0.466 -17.029 1.00 60.38 88 GLY A C 1
ATOM 641 O O . GLY A 1 88 ? 33.558 0.622 -17.524 1.00 60.38 88 GLY A O 1
ATOM 642 N N . VAL A 1 89 ? 32.955 -1.193 -16.362 1.00 67.62 89 VAL A N 1
ATOM 643 C CA . VAL A 1 89 ? 31.586 -0.734 -16.086 1.00 67.62 89 VAL A CA 1
ATOM 644 C C . VAL A 1 89 ? 31.515 -0.243 -14.644 1.00 67.62 89 VAL A C 1
ATOM 646 O O . VAL A 1 89 ? 31.814 -0.994 -13.716 1.00 67.62 89 VAL A O 1
ATOM 649 N N . ALA A 1 90 ? 31.117 1.012 -14.445 1.00 67.06 90 ALA A N 1
ATOM 650 C CA . ALA A 1 90 ? 30.823 1.552 -13.125 1.00 67.06 90 ALA A CA 1
ATOM 651 C C . ALA A 1 90 ? 29.392 1.161 -12.739 1.00 67.06 90 ALA A C 1
ATOM 653 O O . ALA A 1 90 ? 28.418 1.644 -13.323 1.00 67.06 90 ALA A O 1
ATOM 654 N N . ILE A 1 91 ? 29.276 0.266 -11.759 1.00 66.12 91 ILE A N 1
ATOM 655 C CA . ILE A 1 91 ? 27.999 -0.206 -11.222 1.00 66.12 91 ILE A CA 1
ATOM 656 C C . ILE A 1 91 ? 27.768 0.482 -9.882 1.00 66.12 91 ILE A C 1
ATOM 658 O O . ILE A 1 91 ? 28.605 0.391 -8.986 1.00 66.12 91 ILE A O 1
ATOM 662 N N . ASN A 1 92 ? 26.618 1.130 -9.731 1.00 69.62 92 ASN A N 1
ATOM 663 C CA . ASN A 1 92 ? 26.124 1.587 -8.438 1.00 69.62 92 ASN A CA 1
ATOM 664 C C . ASN A 1 92 ? 24.917 0.735 -8.035 1.00 69.62 92 ASN A C 1
ATOM 666 O O . ASN A 1 92 ? 24.308 0.073 -8.875 1.00 69.62 92 ASN A O 1
ATOM 670 N N . ARG A 1 93 ? 24.588 0.703 -6.748 1.00 66.31 93 ARG A N 1
ATOM 671 C CA . ARG A 1 93 ? 23.440 -0.033 -6.225 1.00 66.31 93 ARG A CA 1
ATOM 672 C C . ARG A 1 93 ? 22.468 0.953 -5.606 1.00 66.31 93 ARG A C 1
ATOM 674 O O . ARG A 1 93 ? 22.843 1.693 -4.706 1.00 66.31 93 ARG A O 1
ATOM 681 N N . ASN A 1 94 ? 21.230 0.937 -6.086 1.00 69.75 94 ASN A N 1
ATOM 682 C CA . ASN A 1 94 ? 20.138 1.684 -5.477 1.00 69.75 94 ASN A CA 1
ATOM 683 C C . ASN A 1 94 ? 19.133 0.703 -4.897 1.00 69.75 94 ASN A C 1
ATOM 685 O O . ASN A 1 94 ? 18.805 -0.313 -5.514 1.00 69.75 94 ASN A O 1
ATOM 689 N N . ARG A 1 95 ? 18.611 1.028 -3.721 1.00 70.50 95 ARG A N 1
ATOM 690 C CA . ARG A 1 95 ? 17.601 0.209 -3.070 1.00 70.50 95 ARG A CA 1
ATOM 691 C C . ARG A 1 95 ? 16.246 0.421 -3.730 1.00 70.50 95 ARG A C 1
ATOM 693 O O . ARG A 1 95 ? 15.646 1.476 -3.561 1.00 70.50 95 ARG A O 1
ATOM 700 N N . ALA A 1 96 ? 15.761 -0.582 -4.454 1.00 70.81 96 ALA A N 1
ATOM 701 C CA . ALA A 1 96 ? 14.383 -0.616 -4.927 1.00 70.81 96 ALA A CA 1
ATOM 702 C C . ALA A 1 96 ? 13.497 -1.329 -3.912 1.00 70.81 96 ALA A C 1
ATOM 704 O O . ALA A 1 96 ? 13.867 -2.377 -3.387 1.00 70.81 96 ALA A O 1
ATOM 705 N N . GLY A 1 97 ? 12.321 -0.769 -3.668 1.00 73.94 97 GLY A N 1
ATOM 706 C CA . GLY A 1 97 ? 11.306 -1.302 -2.778 1.00 73.94 97 GLY A CA 1
ATOM 707 C C . GLY A 1 97 ? 10.600 -0.213 -1.990 1.00 73.94 97 GLY A C 1
ATOM 708 O O . GLY A 1 97 ? 10.587 0.942 -2.396 1.00 73.94 97 GLY A O 1
ATOM 709 N N . VAL A 1 98 ? 9.987 -0.581 -0.878 1.00 75.81 98 VAL A N 1
ATOM 710 C CA . VAL A 1 98 ? 9.229 0.316 -0.011 1.00 75.81 98 VAL A CA 1
ATOM 711 C C . VAL A 1 98 ? 10.095 0.759 1.154 1.00 75.81 98 VAL A C 1
ATOM 713 O O . VAL A 1 98 ? 10.602 -0.063 1.919 1.00 75.81 98 VAL A O 1
ATOM 716 N N . SER A 1 99 ? 10.230 2.064 1.334 1.00 81.81 99 SER A N 1
ATOM 717 C CA . SER A 1 99 ? 10.866 2.652 2.510 1.00 81.81 99 SER A CA 1
ATOM 718 C C . SER A 1 99 ? 9.985 3.732 3.099 1.00 81.81 99 SER A C 1
ATOM 720 O O . SER A 1 99 ? 9.331 4.456 2.362 1.00 81.81 99 SER A O 1
ATOM 722 N N . GLY A 1 100 ? 9.973 3.875 4.415 1.00 81.31 100 GLY A N 1
ATOM 723 C CA . GLY A 1 100 ? 9.145 4.894 5.029 1.00 81.31 100 GLY A CA 1
ATOM 724 C C . GLY A 1 100 ? 9.072 4.811 6.537 1.00 81.31 100 GLY A C 1
ATOM 725 O O . GLY A 1 100 ? 9.779 4.028 7.175 1.00 81.31 100 GLY A O 1
ATOM 726 N N . SER A 1 101 ? 8.181 5.614 7.094 1.00 84.81 101 SER A N 1
ATOM 727 C CA . SER A 1 101 ? 7.932 5.709 8.522 1.00 84.81 101 SER A CA 1
ATOM 728 C C . SER A 1 101 ? 6.441 5.628 8.818 1.00 84.81 101 SER A C 1
ATOM 730 O O . SER A 1 101 ? 5.609 6.139 8.073 1.00 84.81 101 SER A O 1
ATOM 732 N N . ILE A 1 102 ? 6.104 4.976 9.924 1.00 84.31 102 ILE A N 1
ATOM 733 C CA . ILE A 1 102 ? 4.755 4.925 10.476 1.00 84.31 102 ILE A CA 1
ATOM 734 C C . ILE A 1 102 ? 4.834 5.479 11.893 1.00 84.31 102 ILE A C 1
ATOM 736 O O . ILE A 1 102 ? 5.575 4.954 12.730 1.00 84.31 102 ILE A O 1
ATOM 740 N N . ALA A 1 103 ? 4.097 6.553 12.148 1.00 84.56 103 ALA A N 1
ATOM 741 C CA . ALA A 1 103 ? 4.094 7.261 13.419 1.00 84.56 103 ALA A CA 1
ATOM 742 C C . ALA A 1 103 ? 2.698 7.219 14.067 1.00 84.56 103 ALA A C 1
ATOM 744 O O . ALA A 1 103 ? 1.700 7.359 13.358 1.00 84.56 103 ALA A O 1
ATOM 745 N N . PRO A 1 104 ? 2.603 7.033 15.398 1.00 81.88 104 PRO A N 1
ATOM 746 C CA . PRO A 1 104 ? 1.338 7.150 16.117 1.00 81.88 104 PRO A CA 1
ATOM 747 C C . PRO A 1 104 ? 0.794 8.581 16.039 1.00 81.88 104 PRO A C 1
ATOM 749 O O . PRO A 1 104 ? 1.540 9.540 16.240 1.00 81.88 104 PRO A O 1
ATOM 752 N N . VAL A 1 105 ? -0.518 8.711 15.851 1.00 82.00 105 VAL A N 1
ATOM 753 C CA . VAL A 1 105 ? -1.268 9.941 16.123 1.00 82.00 105 VAL A CA 1
ATOM 754 C C . VAL A 1 105 ? -2.184 9.663 17.298 1.00 82.00 105 VAL A C 1
ATOM 756 O O . VAL A 1 105 ? -3.068 8.812 17.221 1.00 82.00 105 VAL A O 1
ATOM 759 N N . LEU A 1 106 ? -1.944 10.368 18.397 1.00 75.25 106 LEU A N 1
ATOM 760 C CA . LEU A 1 106 ? -2.744 10.246 19.606 1.00 75.25 106 LEU A CA 1
ATOM 761 C C . LEU A 1 106 ? -3.723 11.407 19.670 1.00 75.25 106 LEU A C 1
ATOM 763 O O . LEU A 1 106 ? -3.337 12.558 19.458 1.00 75.25 106 LEU A O 1
ATOM 767 N N . ALA A 1 107 ? -4.978 11.102 19.989 1.00 70.94 107 ALA A N 1
ATOM 768 C CA . ALA A 1 107 ? -5.973 12.122 20.265 1.00 70.94 107 ALA A CA 1
ATOM 769 C C . ALA A 1 107 ? -5.587 12.829 21.575 1.00 70.94 107 ALA A C 1
ATOM 771 O O . ALA A 1 107 ? -5.841 12.326 22.667 1.00 70.94 107 ALA A O 1
ATOM 772 N N . ALA A 1 108 ? -4.898 13.964 21.466 1.00 60.66 108 ALA A N 1
ATOM 773 C CA . ALA A 1 108 ? -4.463 14.741 22.625 1.00 60.66 108 ALA A CA 1
ATOM 774 C C . ALA A 1 108 ? -5.596 15.608 23.203 1.00 60.66 108 ALA A C 1
ATOM 776 O O . ALA A 1 108 ? -5.550 15.975 24.374 1.00 60.66 108 ALA A O 1
ATOM 777 N N . GLU A 1 109 ? -6.622 15.916 22.401 1.00 61.59 109 GLU A N 1
ATOM 778 C CA . GLU A 1 109 ? -7.710 16.833 22.751 1.00 61.59 109 GLU A CA 1
ATOM 779 C C . GLU A 1 109 ? -9.044 16.411 22.102 1.00 61.59 109 GLU A 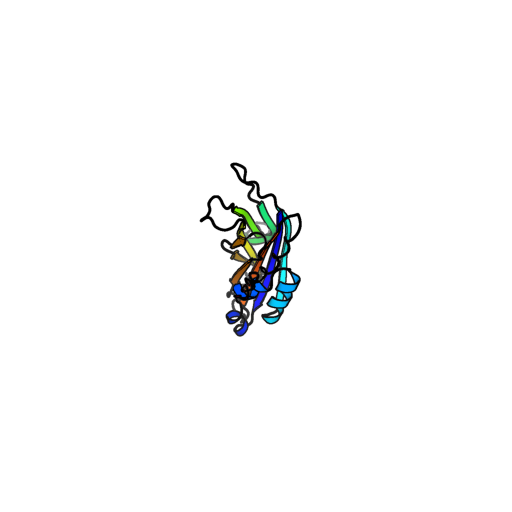C 1
ATOM 781 O O . GLU A 1 109 ? -9.034 15.701 21.097 1.00 61.59 109 GLU A O 1
ATOM 786 N N . PRO A 1 110 ? -10.206 16.877 22.605 1.00 55.91 110 PRO A N 1
ATOM 787 C CA . PRO A 1 110 ? -11.525 16.550 22.044 1.00 55.91 110 PRO A CA 1
ATOM 788 C C . PRO A 1 110 ? -11.732 16.964 20.575 1.00 55.91 110 PRO A C 1
ATOM 790 O O . PRO A 1 110 ? -12.649 16.469 19.929 1.00 55.91 110 PRO A O 1
ATOM 793 N N . GLN A 1 111 ? -10.907 17.884 20.060 1.00 59.75 111 GLN A N 1
ATOM 794 C CA . GLN A 1 111 ? -10.901 18.331 18.659 1.00 59.75 111 GLN A CA 1
ATOM 795 C C . GLN A 1 111 ? -9.761 17.712 17.829 1.00 59.75 111 GLN A C 1
ATOM 797 O O . GLN A 1 111 ? -9.632 18.021 16.645 1.00 59.75 111 GLN A O 1
ATOM 802 N N . ALA A 1 112 ? -8.925 16.860 18.429 1.00 61.59 112 ALA A N 1
ATOM 803 C CA . ALA A 1 112 ? -7.841 16.193 17.723 1.00 61.59 112 ALA A CA 1
ATOM 804 C C . ALA A 1 112 ? -8.388 15.133 16.745 1.00 61.59 112 ALA A C 1
ATOM 806 O O . ALA A 1 112 ? -9.461 14.566 16.983 1.00 61.59 112 ALA A O 1
ATOM 807 N N . PRO A 1 113 ? -7.657 14.835 15.653 1.00 63.69 113 PRO A N 1
ATOM 808 C CA . PRO A 1 113 ? -7.976 13.697 14.801 1.00 63.69 113 PRO A CA 1
ATOM 809 C C . PRO A 1 113 ? -8.071 12.409 15.636 1.00 63.69 113 PRO A C 1
ATOM 811 O O . PRO A 1 113 ? -7.405 12.296 16.672 1.00 63.69 113 PRO A O 1
ATOM 814 N N . PRO A 1 114 ? -8.904 11.441 15.206 1.00 76.44 114 PRO A N 1
ATOM 815 C CA . PRO A 1 114 ? -9.060 10.185 15.924 1.00 76.44 114 PRO A CA 1
ATOM 816 C C . PRO A 1 114 ? -7.703 9.502 16.115 1.00 76.44 114 PRO A C 1
ATOM 818 O O . PRO A 1 114 ? -6.775 9.700 15.332 1.00 76.44 114 PRO A O 1
ATOM 821 N N . GLU A 1 115 ? -7.582 8.685 17.159 1.00 84.94 115 GLU A N 1
ATOM 822 C CA . GLU A 1 115 ? -6.360 7.916 17.374 1.00 84.94 115 GLU A CA 1
ATOM 823 C C . GLU A 1 115 ? -6.075 7.023 16.154 1.00 84.94 115 GLU A C 1
ATOM 825 O O . GLU A 1 115 ? -6.978 6.397 15.583 1.00 84.94 115 GLU A O 1
ATOM 830 N N . GLY A 1 116 ? -4.817 6.991 15.724 1.00 85.94 116 GLY A N 1
ATOM 831 C CA . GLY A 1 116 ? -4.445 6.391 14.452 1.00 85.94 116 GLY A CA 1
ATOM 832 C C . GLY A 1 116 ? -2.946 6.332 14.229 1.00 85.94 116 GLY A C 1
ATOM 833 O O . GLY A 1 116 ? -2.132 6.464 15.147 1.00 85.94 116 GLY A O 1
ATOM 834 N N . VAL A 1 117 ? -2.584 6.131 12.969 1.00 86.75 117 VAL A N 1
ATOM 835 C CA . VAL A 1 117 ? -1.206 6.225 12.497 1.00 86.75 117 VAL A CA 1
ATOM 836 C C . VAL A 1 117 ? -1.136 7.104 11.263 1.00 86.75 117 VAL A C 1
ATOM 838 O O . VAL A 1 117 ? -2.057 7.118 10.450 1.00 86.75 117 VAL A O 1
ATOM 841 N N . VAL A 1 118 ? -0.016 7.792 11.101 1.00 88.06 118 VAL A N 1
ATOM 842 C CA . VAL A 1 118 ? 0.360 8.438 9.845 1.00 88.06 118 VAL A CA 1
ATOM 843 C C . VAL A 1 118 ? 1.504 7.650 9.235 1.00 88.06 118 VAL A C 1
ATOM 845 O O . VAL A 1 118 ? 2.490 7.354 9.913 1.00 88.06 118 VAL A O 1
ATOM 848 N N . ALA A 1 119 ? 1.362 7.290 7.964 1.00 84.81 119 ALA A N 1
ATOM 849 C CA . ALA A 1 119 ? 2.377 6.592 7.195 1.00 84.81 119 ALA A CA 1
ATOM 850 C C . ALA A 1 119 ? 2.943 7.499 6.098 1.00 84.81 119 ALA A C 1
ATOM 852 O O . ALA A 1 119 ? 2.198 8.010 5.265 1.00 84.81 119 ALA A O 1
ATOM 853 N N . HIS A 1 120 ? 4.265 7.639 6.063 1.00 84.81 120 HIS A N 1
ATOM 854 C CA . HIS A 1 120 ? 5.007 8.236 4.956 1.00 84.81 120 HIS A CA 1
ATOM 855 C C . HIS A 1 120 ? 5.740 7.109 4.232 1.00 84.81 120 HIS A C 1
ATOM 857 O O . HIS A 1 120 ? 6.608 6.481 4.836 1.00 84.81 120 HIS A O 1
ATOM 863 N N . LEU A 1 121 ? 5.382 6.811 2.980 1.00 79.19 121 LEU A N 1
ATOM 864 C CA . LEU A 1 121 ? 5.892 5.642 2.257 1.00 79.19 121 LEU A CA 1
ATOM 865 C C . LEU A 1 121 ? 6.407 6.033 0.866 1.00 79.19 121 LEU A C 1
ATOM 867 O O . LEU A 1 121 ? 5.662 6.475 -0.003 1.00 79.19 121 LEU A O 1
ATOM 871 N N . ASP A 1 122 ? 7.684 5.790 0.617 1.00 78.06 122 ASP A N 1
ATOM 872 C CA . ASP A 1 122 ? 8.291 5.859 -0.705 1.00 78.06 122 ASP A CA 1
ATOM 873 C C . ASP A 1 122 ? 8.298 4.461 -1.334 1.00 78.06 122 ASP A C 1
ATOM 875 O O . ASP A 1 122 ? 8.836 3.517 -0.752 1.00 78.06 122 ASP A O 1
ATOM 879 N N . ILE A 1 123 ? 7.725 4.321 -2.532 1.00 74.50 123 ILE A N 1
ATOM 880 C CA . ILE A 1 123 ? 7.698 3.073 -3.302 1.00 74.50 123 ILE A CA 1
ATOM 881 C C . ILE A 1 123 ? 8.636 3.218 -4.504 1.00 74.50 123 ILE A C 1
ATOM 883 O O . ILE A 1 123 ? 8.337 3.865 -5.500 1.00 74.50 123 ILE A O 1
ATOM 887 N N . SER A 1 124 ? 9.793 2.578 -4.444 1.00 73.38 124 SER A N 1
ATOM 888 C CA . SER A 1 124 ? 10.735 2.503 -5.560 1.00 73.38 124 SER A CA 1
ATOM 889 C C . SER A 1 124 ? 10.522 1.215 -6.349 1.00 73.38 124 SER A C 1
ATOM 891 O O . SER A 1 124 ? 10.573 0.122 -5.785 1.00 73.38 124 SER A O 1
ATOM 893 N N . VAL A 1 125 ? 10.323 1.330 -7.660 1.00 67.44 125 VAL A N 1
ATOM 894 C CA . VAL A 1 125 ? 10.074 0.210 -8.573 1.00 67.44 125 VAL A CA 1
ATOM 895 C C . VAL A 1 125 ? 11.040 0.283 -9.746 1.00 67.44 125 VAL A C 1
ATOM 897 O O . VAL A 1 125 ? 11.305 1.343 -10.306 1.00 67.44 125 VAL A O 1
ATOM 900 N N . ILE A 1 126 ? 11.597 -0.857 -10.139 1.00 66.06 126 ILE A N 1
ATOM 901 C CA . ILE A 1 126 ? 12.478 -0.917 -11.306 1.00 66.06 126 ILE A CA 1
ATOM 902 C C . ILE A 1 126 ? 11.632 -1.232 -12.523 1.00 66.06 126 ILE A C 1
ATOM 904 O O . ILE A 1 126 ? 11.002 -2.284 -12.589 1.00 66.06 126 ILE A O 1
ATOM 908 N N . GLY A 1 127 ? 11.638 -0.316 -13.483 1.00 59.06 127 GLY A N 1
ATOM 909 C CA . GLY A 1 127 ? 11.087 -0.552 -14.806 1.00 59.06 127 GLY A CA 1
ATOM 910 C C . GLY A 1 127 ? 12.168 -1.042 -15.765 1.0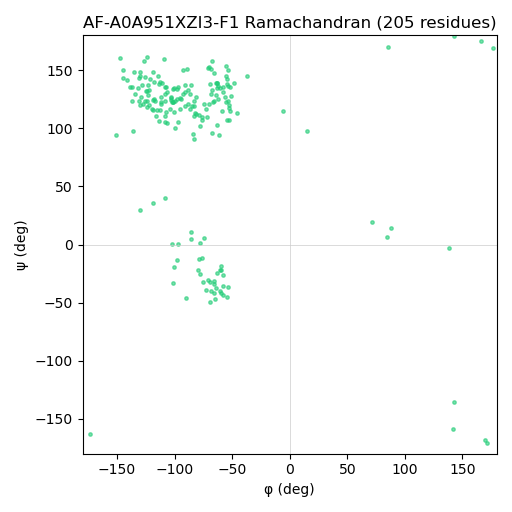0 59.06 127 GLY A C 1
ATOM 911 O O . GLY A 1 127 ? 13.342 -0.673 -15.672 1.00 59.06 127 GLY A O 1
ATOM 912 N N . GLU A 1 128 ? 11.764 -1.841 -16.743 1.00 53.53 128 GLU A N 1
ATOM 913 C CA . GLU A 1 128 ? 12.590 -2.071 -17.924 1.00 53.53 128 GLU A CA 1
ATOM 914 C C . GLU A 1 128 ? 12.657 -0.772 -18.737 1.00 53.53 128 GLU A C 1
ATOM 916 O O . GLU A 1 128 ? 11.636 -0.127 -18.990 1.00 53.53 128 GLU A O 1
ATOM 921 N N . SER A 1 129 ? 13.869 -0.346 -19.100 1.00 49.03 129 SER A N 1
ATOM 922 C CA . SER A 1 129 ? 14.037 0.741 -20.059 1.00 49.03 129 SER A CA 1
ATOM 923 C C . SER A 1 129 ? 14.064 0.155 -21.461 1.00 49.03 129 SER A C 1
ATOM 925 O O . SER A 1 129 ? 14.837 -0.760 -21.731 1.00 49.03 129 SER A O 1
ATOM 927 N N . ASN A 1 130 ? 13.310 0.752 -22.380 1.00 46.53 130 ASN A N 1
ATOM 928 C CA . ASN A 1 130 ? 13.478 0.504 -23.815 1.00 46.53 130 ASN A CA 1
ATOM 929 C C . ASN A 1 130 ? 14.684 1.276 -24.391 1.00 46.53 130 ASN A C 1
ATOM 931 O O . ASN A 1 130 ? 14.944 1.226 -25.594 1.00 46.53 130 ASN A O 1
ATOM 935 N N . VAL A 1 131 ? 15.420 2.019 -23.554 1.00 43.22 131 VAL A N 1
ATOM 936 C CA . VAL A 1 131 ? 16.624 2.743 -23.964 1.00 43.22 131 VAL A CA 1
ATOM 937 C C . VAL A 1 131 ? 17.772 1.747 -24.078 1.00 43.22 131 VAL A C 1
ATOM 939 O O . VAL A 1 131 ? 18.373 1.341 -23.081 1.00 43.22 131 VAL A O 1
ATOM 942 N N . LYS A 1 132 ? 18.090 1.374 -25.320 1.00 40.25 132 LYS A N 1
ATOM 943 C CA . LYS A 1 132 ? 19.355 0.720 -25.647 1.00 40.25 132 LYS A CA 1
ATOM 944 C C . LYS A 1 132 ? 20.479 1.705 -25.324 1.00 40.25 132 LYS A C 1
ATOM 946 O O . LYS A 1 132 ? 20.705 2.644 -26.084 1.00 40.25 132 LYS A O 1
ATOM 951 N N . ALA A 1 133 ? 21.175 1.506 -24.205 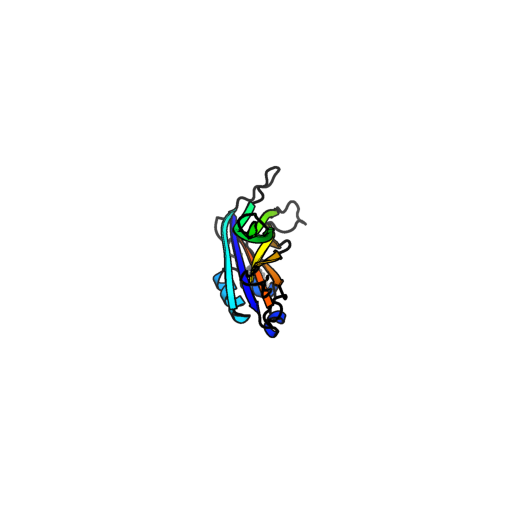1.00 43.38 133 ALA A N 1
ATOM 952 C CA . ALA A 1 133 ? 22.564 1.937 -24.172 1.00 43.38 133 ALA A CA 1
ATOM 953 C C . ALA A 1 133 ? 23.278 1.090 -25.240 1.00 43.38 133 ALA A C 1
ATOM 955 O O . ALA A 1 133 ? 22.909 -0.067 -25.441 1.00 43.38 133 ALA A O 1
ATOM 956 N N . GLU A 1 134 ? 24.172 1.693 -26.018 1.00 46.09 134 GLU A N 1
ATOM 957 C CA . GLU A 1 134 ? 24.839 1.064 -27.167 1.00 46.09 134 GLU A CA 1
ATOM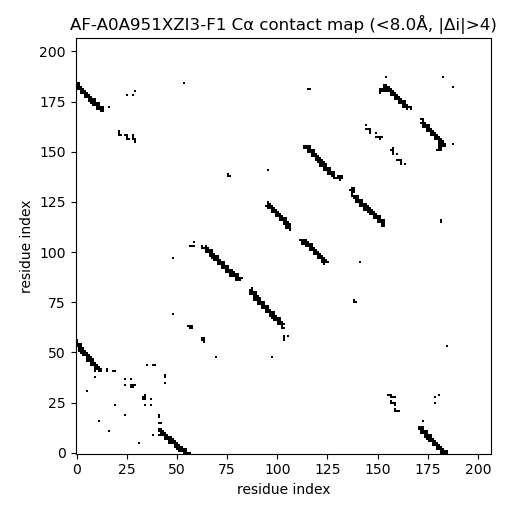 958 C C . GLU A 1 134 ? 25.197 -0.421 -26.975 1.00 46.09 134 GLU A C 1
ATOM 960 O O . GLU A 1 134 ? 25.558 -0.837 -25.877 1.00 46.09 134 GLU A O 1
ATOM 965 N N . ALA A 1 135 ? 25.102 -1.171 -28.085 1.00 45.31 135 ALA A N 1
ATOM 966 C CA . ALA A 1 135 ? 25.470 -2.577 -28.287 1.00 45.31 135 ALA A CA 1
ATOM 967 C C . ALA A 1 135 ? 25.690 -3.387 -26.990 1.00 45.31 135 ALA A C 1
ATOM 969 O O . ALA A 1 135 ? 26.780 -3.389 -26.424 1.00 45.31 135 ALA A O 1
ATOM 970 N N . ASP A 1 136 ? 24.649 -4.119 -26.583 1.00 50.41 136 ASP A N 1
ATOM 971 C CA . ASP A 1 136 ? 24.648 -5.156 -25.536 1.00 50.41 136 ASP A CA 1
ATOM 972 C C . ASP A 1 136 ? 24.489 -4.744 -24.061 1.00 50.41 136 ASP A C 1
ATOM 974 O O . ASP A 1 136 ? 24.492 -5.614 -23.189 1.00 50.41 136 ASP A O 1
ATOM 978 N N . VAL A 1 137 ? 24.225 -3.471 -23.737 1.00 49.53 137 VAL A N 1
ATOM 979 C CA . VAL A 1 137 ? 23.887 -3.078 -22.352 1.00 49.53 137 VAL A CA 1
ATOM 980 C C . VAL A 1 137 ? 22.446 -2.578 -22.251 1.00 49.53 137 VAL A C 1
ATOM 982 O O . VAL A 1 137 ? 22.110 -1.461 -22.638 1.00 49.53 137 VAL A O 1
ATOM 985 N N . THR A 1 138 ? 21.566 -3.398 -21.672 1.00 52.56 138 THR A N 1
ATOM 986 C CA . THR A 1 138 ? 20.198 -2.967 -21.339 1.00 52.56 138 THR A CA 1
ATOM 987 C C . THR A 1 138 ? 20.248 -2.098 -20.083 1.00 52.56 138 THR A C 1
ATOM 989 O O . THR A 1 138 ? 20.480 -2.600 -18.981 1.00 52.56 138 THR A O 1
ATOM 992 N N . SER A 1 139 ? 20.058 -0.785 -20.234 1.00 50.44 139 SER A N 1
ATOM 993 C CA . SER A 1 139 ? 19.924 0.119 -19.088 1.00 50.44 139 SER A CA 1
ATOM 994 C C . SER A 1 139 ? 18.612 -0.181 -18.356 1.00 50.44 139 SER A C 1
ATOM 996 O O . SER A 1 139 ? 17.567 -0.331 -18.984 1.00 50.44 139 SER A O 1
ATOM 998 N N . ARG A 1 140 ? 18.638 -0.297 -17.025 1.00 57.25 140 ARG A N 1
ATOM 999 C CA . ARG A 1 140 ? 17.419 -0.457 -16.213 1.00 57.25 140 ARG A CA 1
ATOM 1000 C C . ARG A 1 140 ? 16.927 0.924 -15.795 1.00 57.25 140 ARG A C 1
ATOM 1002 O O . ARG A 1 140 ? 17.718 1.722 -15.297 1.00 57.25 140 ARG A O 1
ATOM 1009 N N . LEU A 1 141 ? 15.639 1.213 -15.985 1.00 58.66 141 LEU A N 1
ATOM 1010 C CA . LEU A 1 141 ? 15.062 2.480 -15.545 1.00 58.66 141 LEU A CA 1
ATOM 1011 C C . LEU A 1 141 ? 14.669 2.352 -14.070 1.00 58.66 141 LEU A C 1
ATOM 1013 O O . LEU A 1 141 ? 13.830 1.529 -13.707 1.00 58.66 141 LEU A O 1
ATOM 1017 N N . PHE A 1 142 ? 15.258 3.172 -13.208 1.00 59.91 142 PHE A N 1
ATOM 1018 C CA . PHE A 1 142 ? 14.852 3.236 -11.808 1.00 59.91 142 PHE A CA 1
ATOM 1019 C C . PHE A 1 142 ? 13.698 4.233 -11.668 1.00 59.91 142 PHE A C 1
ATOM 1021 O O . PHE A 1 142 ? 13.878 5.416 -11.956 1.00 59.91 142 PHE A O 1
ATOM 1028 N N . ARG A 1 143 ? 12.513 3.770 -11.259 1.00 63.34 143 ARG A N 1
ATOM 1029 C CA . ARG A 1 143 ? 11.350 4.630 -11.015 1.00 63.34 143 ARG A CA 1
ATOM 1030 C C . ARG A 1 143 ? 11.106 4.729 -9.521 1.00 63.34 143 ARG A C 1
ATOM 1032 O O . ARG A 1 143 ? 11.134 3.734 -8.808 1.00 63.34 143 ARG A O 1
ATOM 1039 N N . VAL A 1 144 ? 10.849 5.937 -9.044 1.00 63.38 144 VAL A N 1
ATOM 1040 C CA . VAL A 1 144 ? 10.437 6.158 -7.658 1.00 63.38 144 VAL A CA 1
ATOM 1041 C C . VAL A 1 144 ? 9.060 6.782 -7.688 1.00 63.38 144 VAL A C 1
ATOM 1043 O O . VAL A 1 144 ? 8.891 7.890 -8.190 1.00 63.38 144 VAL A O 1
ATOM 1046 N N . VAL A 1 145 ? 8.088 6.055 -7.155 1.00 66.88 145 VAL A N 1
ATOM 1047 C CA . VAL A 1 145 ? 6.722 6.513 -6.951 1.00 66.88 145 VAL A CA 1
ATOM 1048 C C . VAL A 1 145 ? 6.550 6.807 -5.471 1.00 66.88 145 VAL A C 1
ATOM 1050 O O . VAL A 1 145 ? 6.664 5.934 -4.615 1.00 66.88 145 VAL A O 1
ATOM 1053 N N . LYS A 1 146 ? 6.291 8.066 -5.143 1.00 65.94 146 LYS A N 1
ATOM 1054 C CA . LYS A 1 146 ? 6.063 8.461 -3.755 1.00 65.94 146 LYS A CA 1
ATOM 1055 C C . LYS A 1 146 ? 4.588 8.278 -3.422 1.00 65.94 146 LYS A C 1
ATOM 1057 O O . LYS A 1 146 ? 3.728 8.745 -4.171 1.00 65.94 146 LYS A O 1
ATOM 1062 N N . VAL A 1 147 ? 4.299 7.602 -2.315 1.00 65.19 147 VAL A N 1
ATOM 1063 C CA . VAL A 1 147 ? 2.969 7.612 -1.706 1.00 65.19 147 VAL A CA 1
ATOM 1064 C C . VAL A 1 147 ? 3.030 8.600 -0.554 1.00 65.19 147 VAL A C 1
ATOM 1066 O O . VAL A 1 147 ? 3.580 8.333 0.516 1.00 65.19 147 VAL A O 1
ATOM 1069 N N . SER A 1 148 ? 2.513 9.795 -0.813 1.00 63.84 148 SER A N 1
ATOM 1070 C CA . SER A 1 148 ? 2.448 10.843 0.195 1.00 63.84 148 SER A CA 1
ATOM 1071 C C . SER A 1 148 ? 1.506 10.449 1.335 1.00 63.84 148 SER A C 1
ATOM 1073 O O . SER A 1 148 ? 0.536 9.726 1.127 1.00 63.84 148 SER A O 1
ATOM 1075 N N . GLU A 1 149 ? 1.873 10.923 2.524 1.00 79.12 149 GLU A N 1
ATOM 1076 C CA . GLU A 1 149 ? 1.198 10.852 3.824 1.00 79.12 149 GLU A CA 1
ATOM 1077 C C . GLU A 1 149 ? -0.221 10.252 3.844 1.00 79.12 149 GLU A C 1
ATOM 1079 O O . GLU A 1 149 ? -1.169 10.832 3.319 1.00 79.12 149 GLU A O 1
ATOM 1084 N N . VAL A 1 150 ? -0.372 9.108 4.518 1.00 85.56 150 VAL A N 1
ATOM 1085 C CA . VAL A 1 150 ? -1.657 8.415 4.689 1.00 85.56 150 VAL A CA 1
ATOM 1086 C C . VAL A 1 150 ? -1.988 8.314 6.171 1.00 85.56 150 VAL A C 1
ATOM 1088 O O . VAL A 1 150 ? -1.277 7.643 6.920 1.00 85.56 150 VAL A O 1
ATOM 1091 N N . PHE A 1 151 ? -3.081 8.948 6.592 1.00 88.94 151 PHE A N 1
ATOM 1092 C CA . PHE A 1 151 ? -3.625 8.787 7.937 1.00 88.94 151 PHE A CA 1
ATOM 1093 C C . PHE A 1 151 ? -4.599 7.605 7.984 1.00 88.94 151 PHE A C 1
ATOM 1095 O O . PHE A 1 151 ? -5.602 7.606 7.276 1.00 88.94 151 PHE A O 1
ATOM 1102 N N . ALA A 1 152 ? -4.325 6.617 8.835 1.00 89.69 152 ALA A N 1
ATOM 1103 C CA . ALA A 1 152 ? -5.191 5.467 9.064 1.00 89.69 152 ALA A CA 1
ATOM 1104 C C . ALA A 1 152 ? -5.717 5.478 10.513 1.00 89.69 152 ALA A C 1
ATOM 1106 O O . ALA A 1 152 ? -4.916 5.334 11.447 1.00 89.69 152 ALA A O 1
ATOM 1107 N N . PRO A 1 153 ? -7.038 5.628 10.731 1.00 89.56 153 PRO A N 1
ATOM 1108 C CA . PRO A 1 153 ? -7.621 5.544 12.064 1.00 89.56 153 PRO A CA 1
ATOM 1109 C C . PRO A 1 153 ? -7.535 4.118 12.619 1.00 89.56 153 PRO A C 1
ATOM 1111 O O . PRO A 1 153 ? -7.608 3.137 11.875 1.00 89.56 153 PRO A O 1
ATOM 1114 N N . ILE A 1 154 ? -7.465 3.980 13.944 1.00 88.56 154 ILE A N 1
ATOM 1115 C CA . ILE A 1 154 ? -7.588 2.660 14.575 1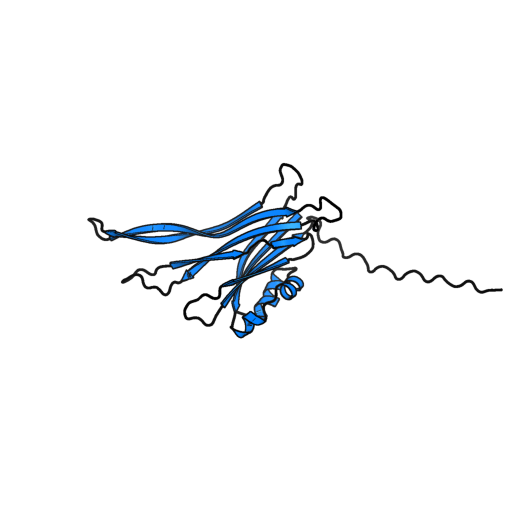.00 88.56 154 ILE A CA 1
ATOM 1116 C C . ILE A 1 154 ? -8.976 2.079 14.285 1.00 88.56 154 ILE A C 1
ATOM 1118 O O . ILE A 1 154 ? -10.002 2.745 14.420 1.00 88.56 154 ILE A O 1
ATOM 1122 N N . GLY A 1 155 ? -9.003 0.804 13.902 1.00 88.62 155 GLY A N 1
ATOM 1123 C CA . GLY A 1 155 ? -10.229 0.064 13.638 1.00 88.62 155 GLY A CA 1
ATOM 1124 C C . GLY A 1 155 ? -10.936 0.491 12.356 1.00 88.62 155 GLY A C 1
ATOM 1125 O O . GLY A 1 155 ? -12.125 0.229 12.227 1.00 88.62 155 GLY A O 1
ATOM 1126 N N . ARG A 1 156 ? -10.252 1.163 11.423 1.00 90.31 156 ARG A N 1
ATOM 1127 C CA . ARG A 1 156 ? -10.775 1.440 10.080 1.00 90.31 156 ARG A CA 1
ATOM 1128 C C . ARG A 1 156 ? -9.670 1.235 9.048 1.00 90.31 156 ARG A C 1
ATOM 1130 O O . ARG A 1 156 ? -8.543 1.669 9.289 1.00 90.31 156 ARG A O 1
ATOM 1137 N N . PRO A 1 157 ? -9.952 0.572 7.919 1.00 92.94 157 PRO A N 1
ATOM 1138 C CA . PRO A 1 157 ? -8.983 0.508 6.849 1.00 92.94 157 PRO A CA 1
ATOM 1139 C C . PRO A 1 157 ? -8.848 1.875 6.179 1.00 92.94 157 PRO A C 1
ATOM 1141 O O . PRO A 1 157 ? -9.798 2.656 6.149 1.00 92.94 157 PRO A O 1
ATOM 1144 N N . GLN A 1 158 ? -7.672 2.141 5.624 1.00 93.62 158 GLN A N 1
ATOM 1145 C CA . GLN A 1 158 ? -7.427 3.288 4.762 1.00 93.62 158 GLN A CA 1
ATOM 1146 C C . GLN A 1 158 ? -6.697 2.836 3.501 1.00 93.62 158 GLN A C 1
ATOM 1148 O O . GLN A 1 158 ? -5.714 2.092 3.583 1.00 93.62 158 GLN A O 1
ATOM 1153 N N . VAL A 1 159 ? -7.155 3.321 2.346 1.00 92.75 159 VAL A N 1
ATOM 1154 C CA . VAL A 1 159 ? -6.478 3.135 1.062 1.00 92.75 159 VAL A CA 1
ATOM 1155 C C . VAL A 1 159 ? -5.914 4.460 0.559 1.00 92.75 159 VAL A C 1
ATOM 1157 O O . VAL A 1 159 ? -6.559 5.504 0.656 1.00 92.75 159 VAL A O 1
ATOM 1160 N N . ALA A 1 160 ? -4.707 4.401 0.002 1.00 90.81 160 ALA A N 1
ATOM 1161 C CA . ALA A 1 160 ? -4.093 5.468 -0.773 1.00 90.81 160 ALA A CA 1
ATOM 1162 C C . ALA A 1 160 ? -3.660 4.938 -2.140 1.00 90.81 160 ALA A C 1
ATOM 1164 O O . ALA A 1 160 ? -3.219 3.793 -2.264 1.00 90.81 160 ALA A O 1
ATOM 1165 N N . ILE A 1 161 ? -3.781 5.783 -3.160 1.00 89.12 161 ILE A N 1
ATOM 1166 C CA . ILE A 1 161 ? -3.479 5.443 -4.550 1.00 89.12 161 ILE A CA 1
ATOM 1167 C C . ILE A 1 161 ? -2.418 6.414 -5.056 1.00 89.12 161 ILE A C 1
ATOM 1169 O O . ILE A 1 161 ? -2.554 7.625 -4.892 1.00 89.12 161 ILE A O 1
ATOM 1173 N N . SER A 1 162 ? -1.389 5.888 -5.713 1.00 86.00 162 SER A N 1
ATOM 1174 C CA . SER A 1 162 ? -0.446 6.683 -6.500 1.00 86.00 162 SER A CA 1
ATOM 1175 C C . SER A 1 162 ? -0.419 6.166 -7.934 1.00 86.00 162 SER A C 1
ATOM 1177 O O . SER A 1 162 ? -0.296 4.963 -8.157 1.00 86.00 162 SER A O 1
ATOM 1179 N N . LEU A 1 163 ? -0.585 7.061 -8.907 1.00 82.81 163 LEU A N 1
ATOM 1180 C CA . LEU A 1 163 ? -0.668 6.719 -10.327 1.00 82.81 163 LEU A CA 1
ATOM 1181 C C . LEU A 1 163 ? 0.655 7.041 -11.026 1.00 82.81 163 LEU A C 1
ATOM 1183 O O . LEU A 1 163 ? 1.106 8.185 -11.009 1.00 82.81 163 LEU A O 1
ATOM 1187 N N . ASP A 1 164 ? 1.243 6.046 -11.688 1.00 76.50 164 ASP A N 1
ATOM 1188 C CA . ASP A 1 164 ? 2.341 6.217 -12.638 1.00 76.50 164 ASP A CA 1
ATOM 1189 C C . ASP A 1 164 ? 1.812 6.011 -14.065 1.00 76.50 164 ASP A C 1
ATOM 1191 O O . ASP A 1 164 ? 1.558 4.891 -14.512 1.00 76.50 164 ASP A O 1
ATOM 1195 N N . ALA A 1 165 ? 1.644 7.116 -14.791 1.00 61.16 165 ALA A N 1
ATOM 1196 C CA . ALA A 1 165 ? 1.156 7.121 -16.170 1.00 61.16 165 ALA A CA 1
ATOM 1197 C C . ALA A 1 165 ? 2.269 6.906 -17.218 1.00 61.16 165 ALA A C 1
ATOM 1199 O O . ALA A 1 165 ? 2.028 7.045 -18.414 1.00 61.16 165 ALA A O 1
ATOM 1200 N N . SER A 1 166 ? 3.513 6.636 -16.810 1.00 53.59 166 SER A N 1
ATOM 1201 C CA . SER A 1 166 ? 4.672 6.925 -17.660 1.00 53.59 166 SER A CA 1
ATOM 1202 C C . SER A 1 166 ? 5.373 5.706 -18.264 1.00 53.59 166 SER A C 1
ATOM 1204 O O . SER A 1 166 ? 6.601 5.694 -18.334 1.00 53.59 166 SER A O 1
ATOM 1206 N N . ARG A 1 167 ? 4.692 4.656 -18.735 1.00 52.69 167 ARG A N 1
ATOM 1207 C CA . ARG A 1 167 ? 5.387 3.650 -19.568 1.00 52.69 167 ARG A CA 1
ATOM 1208 C C . ARG A 1 167 ? 5.412 4.158 -21.015 1.00 52.69 167 ARG A C 1
ATOM 1210 O O . ARG A 1 167 ? 4.438 4.019 -21.741 1.00 52.69 167 ARG A O 1
ATOM 1217 N N . ALA A 1 168 ? 6.504 4.815 -21.420 1.00 42.78 168 ALA A N 1
ATOM 1218 C CA . ALA A 1 168 ? 6.655 5.358 -22.773 1.00 42.78 168 ALA A CA 1
ATOM 1219 C C . ALA A 1 168 ? 6.372 4.270 -23.830 1.00 42.78 168 ALA A C 1
ATOM 1221 O O . ALA A 1 168 ? 7.098 3.278 -23.904 1.00 42.78 168 ALA A O 1
ATOM 1222 N N . GLY A 1 169 ? 5.305 4.460 -24.614 1.00 50.25 169 GLY A N 1
ATOM 1223 C CA . GLY A 1 169 ? 4.848 3.511 -25.637 1.00 50.25 169 GLY A CA 1
ATOM 1224 C C . GLY A 1 169 ? 3.883 2.420 -25.155 1.00 50.25 169 GLY A C 1
ATOM 1225 O O . GLY A 1 169 ? 3.696 1.447 -25.878 1.00 50.25 169 GLY A O 1
ATOM 1226 N N . SER A 1 170 ? 3.291 2.544 -23.963 1.00 58.94 170 SER A N 1
ATOM 1227 C CA . SER A 1 170 ? 2.261 1.626 -23.467 1.00 58.94 170 SER A CA 1
ATOM 1228 C C . SER A 1 170 ? 0.985 2.384 -23.104 1.00 58.94 170 SER A C 1
ATOM 1230 O O . SER A 1 170 ? 1.046 3.345 -22.342 1.00 58.94 170 SER A O 1
ATOM 1232 N N . ASP A 1 171 ? -0.162 1.886 -23.570 1.00 66.81 171 ASP A N 1
ATOM 1233 C CA . ASP A 1 171 ? -1.499 2.380 -23.197 1.00 66.81 171 ASP A CA 1
ATOM 1234 C C . ASP A 1 171 ? -1.919 1.960 -21.773 1.00 66.81 171 ASP A C 1
ATOM 1236 O O . ASP A 1 171 ? -3.054 2.175 -21.357 1.00 66.81 171 ASP A O 1
ATOM 1240 N N . VAL A 1 172 ? -1.014 1.331 -21.018 1.00 71.38 172 VAL A N 1
ATOM 1241 C CA . VAL A 1 172 ? -1.255 0.825 -19.667 1.00 71.38 172 VAL A CA 1
ATOM 1242 C C . VAL A 1 172 ? -0.660 1.787 -18.641 1.00 71.38 172 VAL A C 1
ATOM 1244 O O . VAL A 1 172 ? 0.545 2.058 -18.646 1.00 71.38 172 VAL A O 1
ATOM 1247 N N . ALA A 1 173 ? -1.506 2.285 -17.740 1.00 81.94 173 ALA A N 1
ATOM 1248 C CA . ALA A 1 173 ? -1.081 3.016 -16.547 1.00 81.94 173 ALA A CA 1
ATOM 1249 C C . ALA A 1 173 ? -0.864 2.034 -15.389 1.00 81.94 173 ALA A C 1
ATOM 1251 O O . ALA A 1 173 ? -1.531 1.004 -15.323 1.00 81.94 173 ALA A O 1
ATOM 1252 N N . VAL A 1 174 ? 0.034 2.341 -14.452 1.00 85.06 174 VAL A N 1
ATOM 1253 C CA . VAL A 1 174 ? 0.220 1.520 -13.245 1.00 85.06 174 VAL A CA 1
ATOM 1254 C C . VAL A 1 174 ? -0.243 2.304 -12.024 1.00 85.06 174 VAL A C 1
ATOM 1256 O O . VAL A 1 174 ? 0.262 3.392 -11.753 1.00 85.06 174 VAL A O 1
ATOM 1259 N N . ALA A 1 175 ? -1.189 1.751 -11.269 1.00 88.19 175 ALA A N 1
ATOM 1260 C CA . ALA A 1 175 ? -1.572 2.263 -9.959 1.00 88.19 175 ALA A CA 1
ATOM 1261 C C . ALA A 1 175 ? -0.877 1.477 -8.850 1.00 88.19 175 ALA A C 1
ATOM 1263 O O . ALA A 1 175 ? -0.897 0.249 -8.841 1.00 88.19 175 ALA A O 1
ATOM 1264 N N . TYR A 1 176 ? -0.323 2.191 -7.879 1.00 87.75 176 TYR A N 1
ATOM 1265 C CA . TYR A 1 176 ? 0.163 1.631 -6.628 1.00 87.75 176 TYR A CA 1
ATOM 1266 C C . TYR A 1 176 ? -0.882 1.877 -5.551 1.00 87.75 176 TYR A C 1
ATOM 1268 O O . TYR A 1 176 ? -1.159 3.025 -5.199 1.00 87.75 176 TYR A O 1
ATOM 1276 N N . VAL A 1 177 ? -1.475 0.795 -5.054 1.00 91.31 177 VAL A N 1
ATOM 1277 C CA . VAL A 1 177 ? -2.559 0.831 -4.073 1.00 91.31 177 VAL A CA 1
ATOM 1278 C C . VAL A 1 177 ? -2.022 0.363 -2.730 1.00 91.31 177 VAL A C 1
ATOM 1280 O O . VAL A 1 177 ? -1.705 -0.815 -2.546 1.00 91.31 177 VAL A O 1
ATOM 1283 N N . THR A 1 178 ? -1.932 1.296 -1.789 1.00 91.25 178 THR A N 1
ATOM 1284 C CA . THR A 1 178 ? -1.492 1.050 -0.417 1.00 91.25 178 THR A CA 1
ATOM 1285 C C . THR A 1 178 ? -2.709 0.936 0.481 1.00 91.25 178 THR A C 1
ATOM 1287 O O . THR A 1 178 ? -3.494 1.874 0.576 1.00 91.25 178 THR A O 1
ATOM 1290 N N . ARG A 1 179 ? -2.837 -0.187 1.182 1.00 93.12 179 ARG A N 1
ATOM 1291 C CA . ARG A 1 179 ? -3.820 -0.400 2.246 1.00 93.12 179 ARG A CA 1
ATOM 1292 C C . ARG A 1 179 ? -3.112 -0.411 3.586 1.00 93.12 179 ARG A C 1
ATOM 1294 O O . ARG A 1 179 ? -2.086 -1.075 3.729 1.00 93.12 179 ARG A O 1
ATOM 1301 N N . ILE A 1 180 ? -3.697 0.276 4.559 1.00 92.00 180 ILE A N 1
ATOM 1302 C CA . ILE A 1 180 ? -3.238 0.318 5.944 1.00 92.00 180 ILE A CA 1
ATOM 1303 C C . ILE A 1 180 ? -4.428 0.011 6.844 1.00 92.00 180 ILE A C 1
ATOM 1305 O O . ILE A 1 180 ? -5.466 0.663 6.754 1.00 92.00 180 ILE A O 1
ATOM 1309 N N . VAL A 1 181 ? -4.268 -0.972 7.724 1.00 92.62 181 VAL A N 1
ATOM 1310 C CA . VAL A 1 181 ? -5.253 -1.320 8.746 1.00 92.62 181 VAL A CA 1
ATOM 1311 C C . VAL A 1 181 ? -4.544 -1.427 10.084 1.00 92.62 181 VAL A C 1
ATOM 1313 O O . VAL A 1 181 ? -3.599 -2.200 10.247 1.00 92.62 181 VAL A O 1
ATOM 1316 N N . VAL A 1 182 ? -5.015 -0.653 11.057 1.00 90.31 182 VAL A N 1
ATOM 1317 C CA . VAL A 1 182 ? -4.529 -0.722 12.436 1.00 90.31 182 VAL A CA 1
ATOM 1318 C C . VAL A 1 182 ? -5.636 -1.279 13.308 1.00 90.31 182 VAL A C 1
ATOM 1320 O O . VAL A 1 182 ? -6.718 -0.707 13.384 1.00 90.31 182 VAL A O 1
ATOM 1323 N N . THR A 1 183 ? -5.377 -2.401 13.972 1.00 89.00 183 THR A N 1
ATOM 1324 C CA . THR A 1 183 ? -6.350 -3.060 14.854 1.00 89.00 183 THR A CA 1
ATOM 1325 C C . THR A 1 183 ? -5.841 -3.141 16.294 1.00 89.00 183 THR A C 1
ATOM 1327 O O . THR A 1 183 ? -4.631 -3.259 16.524 1.00 89.00 183 THR A O 1
ATOM 1330 N N . PRO A 1 184 ? -6.737 -3.096 17.294 1.00 82.81 184 PRO A N 1
ATOM 1331 C CA . PRO A 1 184 ? -6.414 -3.515 18.654 1.00 82.81 184 PRO A CA 1
ATOM 1332 C C . PRO A 1 184 ? -5.869 -4.947 18.680 1.00 82.81 184 PRO A C 1
ATOM 1334 O O . PRO A 1 184 ? -6.289 -5.791 17.892 1.00 82.81 184 PRO A O 1
ATOM 1337 N N . LEU A 1 185 ? -4.921 -5.227 19.584 1.00 71.44 185 LEU A N 1
ATOM 1338 C CA . LEU A 1 185 ? -4.375 -6.586 19.752 1.00 71.44 185 LEU A CA 1
ATOM 1339 C C . LEU A 1 185 ? -5.448 -7.585 20.217 1.00 71.44 185 LEU A C 1
ATOM 1341 O O . LEU A 1 185 ? -5.337 -8.766 19.908 1.00 71.44 185 LEU A O 1
ATOM 1345 N N . ASP A 1 186 ? -6.499 -7.092 20.873 1.00 66.69 186 ASP A N 1
ATOM 1346 C CA . ASP A 1 186 ? -7.600 -7.887 21.426 1.00 66.69 186 ASP A CA 1
ATOM 1347 C C . ASP A 1 186 ? -8.726 -8.186 20.406 1.00 66.69 186 ASP A C 1
ATOM 1349 O O . ASP A 1 186 ? -9.778 -8.706 20.771 1.00 66.69 186 ASP A O 1
ATOM 1353 N N . GLY A 1 187 ? -8.509 -7.899 19.113 1.00 51.75 187 GLY A N 1
ATOM 1354 C CA . GLY A 1 187 ? -9.505 -8.064 18.044 1.00 51.75 187 GLY A CA 1
ATOM 1355 C C . GLY A 1 187 ? -10.448 -6.859 17.904 1.00 51.75 187 GLY A C 1
ATOM 1356 O O . GLY A 1 187 ? -10.409 -5.941 18.727 1.00 51.75 187 GLY A O 1
ATOM 1357 N N . PRO A 1 188 ? -11.269 -6.786 16.836 1.00 49.56 188 PRO A N 1
ATOM 1358 C CA . PRO A 1 188 ? -12.211 -5.685 16.683 1.00 49.56 188 PRO A CA 1
ATOM 1359 C C . PRO A 1 188 ? -13.211 -5.720 17.842 1.00 49.56 188 PRO A C 1
ATOM 1361 O O . PRO A 1 188 ? -13.873 -6.734 18.061 1.00 49.56 188 PRO A O 1
ATOM 1364 N N . ALA A 1 189 ? -13.346 -4.607 18.569 1.00 51.59 189 ALA A N 1
ATOM 1365 C CA . ALA A 1 189 ? -14.515 -4.411 19.413 1.00 51.59 189 ALA A CA 1
ATOM 1366 C C . ALA A 1 189 ? -15.744 -4.570 18.510 1.00 51.59 189 ALA A C 1
ATOM 1368 O O . ALA A 1 189 ? -15.840 -3.903 17.476 1.00 51.59 189 ALA A O 1
ATOM 1369 N N . ALA A 1 190 ? -16.632 -5.503 18.860 1.00 44.56 190 ALA A N 1
ATOM 1370 C CA . ALA A 1 190 ? -17.881 -5.698 18.140 1.00 44.56 190 ALA A CA 1
ATOM 1371 C C . ALA A 1 190 ? -18.567 -4.333 17.948 1.00 44.56 190 ALA A C 1
ATOM 1373 O O . ALA A 1 190 ? -18.538 -3.518 18.879 1.00 44.56 190 ALA A O 1
ATOM 1374 N N . PRO A 1 191 ? -19.156 -4.055 16.769 1.00 53.56 191 PRO A N 1
ATOM 1375 C CA . PRO A 1 191 ? -19.919 -2.830 16.593 1.00 53.56 191 PRO A CA 1
ATOM 1376 C C . PRO A 1 191 ? -20.946 -2.734 17.729 1.00 53.56 191 PRO A C 1
ATOM 1378 O O . PRO A 1 191 ? -21.553 -3.757 18.075 1.00 53.56 191 PRO A O 1
ATOM 1381 N N . PRO A 1 192 ? -21.114 -1.552 18.351 1.00 56.00 192 PRO A N 1
ATOM 1382 C CA . PRO A 1 192 ? -22.099 -1.392 19.406 1.00 56.00 192 PRO A CA 1
ATOM 1383 C C . PRO A 1 192 ? -23.459 -1.855 18.868 1.00 56.00 192 PRO A C 1
ATOM 1385 O O . PRO A 1 192 ? -23.784 -1.560 17.711 1.00 56.00 192 PRO A O 1
ATOM 1388 N N . PRO A 1 193 ? -24.236 -2.621 19.656 1.00 56.75 193 PRO A N 1
ATOM 1389 C CA . PRO A 1 193 ? -25.560 -3.037 19.229 1.00 56.75 193 PRO A CA 1
ATOM 1390 C C . PRO A 1 193 ? -26.365 -1.790 18.838 1.00 56.75 193 PRO A C 1
ATOM 1392 O O . PRO A 1 193 ? -26.205 -0.751 19.487 1.00 56.75 193 PRO A O 1
ATOM 1395 N N . PRO A 1 194 ? -27.199 -1.864 17.783 1.00 63.16 194 PRO A N 1
ATOM 1396 C CA . PRO A 1 194 ? -28.036 -0.742 17.387 1.00 63.16 194 PRO A CA 1
ATOM 1397 C C . PRO A 1 194 ? -28.805 -0.249 18.611 1.00 63.16 194 PRO A C 1
ATOM 1399 O O . PRO A 1 194 ? -29.410 -1.047 19.332 1.00 63.16 194 PRO A O 1
ATOM 1402 N N . GLU A 1 195 ? -28.708 1.055 18.863 1.00 59.81 195 GLU A N 1
ATOM 1403 C CA . GLU A 1 195 ? -29.326 1.709 20.008 1.00 59.81 195 GLU A CA 1
ATOM 1404 C C . GLU A 1 195 ? -30.811 1.334 20.028 1.00 59.81 195 GLU A C 1
ATOM 1406 O O . GLU A 1 195 ? -31.540 1.557 19.056 1.00 59.81 195 GLU A O 1
ATOM 1411 N N . ALA A 1 196 ? -31.234 0.651 21.097 1.00 57.72 196 ALA A N 1
ATOM 1412 C CA . ALA A 1 196 ? -32.604 0.183 21.203 1.00 57.72 196 ALA A CA 1
ATOM 1413 C C . ALA A 1 196 ? -33.532 1.402 21.096 1.00 57.72 196 ALA A C 1
ATOM 1415 O O . ALA A 1 196 ? -33.297 2.395 21.793 1.00 57.72 196 ALA A O 1
ATOM 1416 N N . PRO A 1 197 ? -34.574 1.358 20.244 1.00 58.59 197 PRO A N 1
ATOM 1417 C CA . PRO A 1 197 ? -35.481 2.482 20.104 1.00 58.59 197 PRO A CA 1
ATOM 1418 C C . PRO A 1 197 ? -36.032 2.853 21.486 1.00 58.59 197 PRO A C 1
ATOM 1420 O O . PRO A 1 197 ? -36.346 1.953 22.277 1.00 58.59 197 PRO A O 1
ATOM 1423 N N . PRO A 1 198 ? -36.133 4.157 21.802 1.00 63.56 198 PRO A N 1
ATOM 1424 C CA . PRO A 1 198 ? -36.524 4.613 23.125 1.00 63.56 198 PRO A CA 1
ATOM 1425 C C . PRO A 1 198 ? -37.840 3.948 23.514 1.00 63.56 198 PRO A C 1
ATOM 1427 O O . PRO A 1 198 ? -38.829 4.031 22.783 1.00 63.56 198 PRO A O 1
ATOM 1430 N N . ALA A 1 199 ? -37.832 3.257 24.657 1.00 62.00 199 ALA A N 1
ATOM 1431 C CA . ALA A 1 199 ? -38.997 2.563 25.177 1.00 62.00 199 ALA A CA 1
ATOM 1432 C C . ALA A 1 199 ? -40.159 3.558 25.270 1.00 62.00 199 ALA A C 1
ATOM 1434 O O . ALA A 1 199 ? -40.161 4.464 26.108 1.00 62.00 199 ALA A O 1
ATOM 1435 N N . GLY A 1 200 ? -41.129 3.408 24.365 1.00 56.31 200 GLY A N 1
ATOM 1436 C CA . GLY A 1 200 ? -42.299 4.266 24.302 1.00 56.31 200 GLY A CA 1
ATOM 1437 C C . GLY A 1 200 ? -42.964 4.320 25.671 1.00 56.31 200 GLY A C 1
ATOM 1438 O O . GLY A 1 200 ? -43.374 3.290 26.215 1.00 56.31 200 GLY A O 1
ATOM 1439 N N . ARG A 1 201 ? -43.058 5.527 26.241 1.00 51.97 201 ARG A N 1
ATOM 1440 C CA . ARG A 1 201 ? -43.862 5.798 27.436 1.00 51.97 201 ARG A CA 1
ATOM 1441 C C . ARG A 1 201 ? -45.273 5.280 27.172 1.00 51.97 201 ARG A C 1
ATOM 1443 O O . ARG A 1 201 ? -46.019 5.883 26.405 1.00 51.97 201 ARG A O 1
ATOM 1450 N N . ARG A 1 202 ? -45.646 4.170 27.814 1.00 54.91 202 ARG A N 1
ATOM 1451 C CA . ARG A 1 202 ? -47.040 3.724 27.856 1.00 54.91 202 ARG A CA 1
ATOM 1452 C C . ARG A 1 202 ? -47.861 4.845 28.486 1.00 54.91 202 ARG A C 1
ATOM 1454 O O . ARG A 1 202 ? -47.654 5.189 29.650 1.00 54.91 202 ARG A O 1
ATOM 1461 N N . ALA A 1 203 ? -48.754 5.431 27.695 1.00 55.00 203 ALA A N 1
ATOM 1462 C CA . ALA A 1 203 ? -49.729 6.391 28.174 1.00 55.00 203 ALA A CA 1
ATOM 1463 C C . ALA A 1 203 ? -50.554 5.745 29.297 1.00 55.00 203 ALA A C 1
ATOM 1465 O O . ALA A 1 203 ? -51.081 4.641 29.147 1.00 55.00 203 ALA A O 1
ATOM 1466 N N . ARG A 1 204 ? -50.623 6.427 30.443 1.00 56.59 204 ARG A N 1
ATOM 1467 C CA . ARG A 1 204 ? -51.527 6.080 31.542 1.00 56.59 204 ARG A CA 1
ATOM 1468 C C . ARG A 1 204 ? -52.966 6.246 31.036 1.00 56.59 204 ARG A C 1
ATOM 1470 O O . ARG A 1 204 ? -53.270 7.332 30.545 1.00 56.59 204 ARG A O 1
ATOM 1477 N N . PRO A 1 205 ? -53.852 5.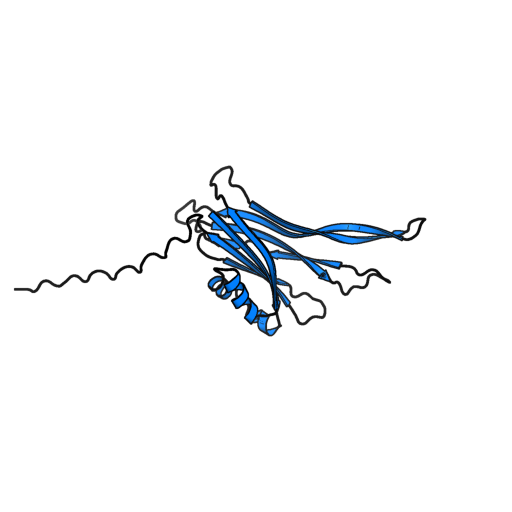249 31.178 1.00 55.88 205 PRO A N 1
ATOM 1478 C CA . PRO A 1 205 ? -55.268 5.479 30.950 1.00 55.88 205 PRO A CA 1
ATOM 1479 C C . PRO A 1 205 ? -55.789 6.439 32.027 1.00 55.88 205 PRO A C 1
ATOM 1481 O O . PRO A 1 205 ? -55.603 6.215 33.227 1.00 55.88 205 PRO A O 1
ATOM 1484 N N . SER A 1 206 ? -56.377 7.546 31.581 1.00 65.38 206 SER A N 1
ATOM 1485 C CA . SER A 1 206 ? -57.192 8.440 32.402 1.00 65.38 206 SER A CA 1
ATOM 1486 C C . SER A 1 206 ? -58.431 7.694 32.901 1.00 65.38 206 SER A C 1
ATOM 1488 O O . SER A 1 206 ? -59.002 6.890 32.166 1.00 65.38 206 SER A O 1
ATOM 1490 N N . ARG A 1 207 ? -58.766 7.943 34.171 1.00 66.56 207 ARG A N 1
ATOM 1491 C CA . ARG A 1 207 ? -59.935 7.411 34.884 1.00 66.56 207 ARG A CA 1
ATOM 1492 C C . ARG A 1 207 ? -61.250 7.796 34.224 1.00 66.56 207 ARG A C 1
ATOM 1494 O O . ARG A 1 207 ? -61.301 8.920 33.679 1.00 66.56 207 ARG A O 1
#

Radius of gyration: 24.13 Å; Cα contacts (8 Å, |Δi|>4): 411; chains: 1; bounding box: 104×29×63 Å

Solvent-accessible surface area (backbone atoms only — not comparable to full-atom values): 12048 Å² total; per-residue (Å²): 63,32,38,42,35,39,33,31,43,30,44,21,46,72,77,31,61,79,67,68,49,52,68,69,46,25,79,37,33,87,43,72,68,45,33,51,62,59,44,55,80,44,30,59,68,45,82,74,46,78,45,78,44,81,37,74,78,50,88,60,101,77,51,58,64,45,73,45,78,49,68,47,74,41,78,38,80,78,47,74,44,85,44,101,90,48,76,43,75,42,70,45,71,48,76,33,29,41,38,35,40,38,35,71,39,73,55,84,48,99,84,44,65,72,47,28,34,39,33,39,38,38,39,28,46,77,41,87,40,90,54,74,43,73,90,92,42,78,43,68,36,82,43,76,47,66,41,74,72,44,75,27,40,58,76,36,46,30,46,47,76,36,80,47,73,75,47,88,95,49,79,47,30,38,36,39,42,38,38,38,33,36,35,56,77,88,48,83,75,73,76,78,74,78,79,73,76,78,79,73,80,77,78,77,83,80,131

Mean predicted aligned error: 13.05 Å

Secondary structure (DSSP, 8-state):
-EEEEEEEEEEE-HHHHTT--HHHHHHT-SSHHHHHHHHTTTEEEEEEEEEEEE-----STT---EEEEEEEEEEEEEEEEEETTEEEEEEEEEEEEEEEEEEEE---STTSPPSEEEEEEEEEEEEEEEEEETTTEEEEEEEEEEEEEEEEEBTSEEEEEEEE---TT-S-EEEEEEEEEEE-TT-PPPPPPPPPPP----PPPP-

Foldseek 3Di:
DKKKKWKKKFWAFPVLVVVDDQVVLQVQPPDPVSSVVVRVVGGDMDTQDIDIGDDDQDDDPPFDKDWDDDFDFDWFFPDWDADPVGIDTDIDTDTAAKTWTKTWDDCPDPPGDATWIKIWIKHKDKAFDPDDPPDPDGGIDIDIFTQGIDTDHAPGKGKTKTKAQDPVPDSIIMIIIMIIYHYDPVGDDPDPPPDDPPDPDDDDDDD

Sequence (207 aa):
MRLDLSIHSVELSPESVLKIDAESLTARSWTVAELDAALAGLGSTALLYRVDQPLQLVGGPGSRVLNVSIGSDVPFVVGTNPTPSGRGVAINRNRAGVSGSIAPVLAAEPQAPPEGVVAHLDISVIGESNVKAEADVTSRLFRVVKVSEVFAPIGRPQVAISLDASRAGSDVAVAYVTRIVVTPLDGPAAPPPPEAPPAGRRARPSR